Protein 3ELG (pdb70)

Solvent-accessible surface area: 13404 Å² total

CATH classification: 3.40.1420.30

InterPro domains:
  IPR021533 Putative beta-lactamase-inhibitor-like, PepSY-like [PF11396] (62-143)

Secondary structure (DSSP, 8-state):
---EEE--GGGS-HHHH--TTT-TTS-EEEEEEEE-TT--EEEEEEETTS-EEEE-TTS-EEEEE-TTSPPPGGGS-HHHHH---SSTTPPEEEEEEETTEEEEEETTS-EEEE-TTS-EEEEE-/--EEE--GGGS-HHHH--TTTSTTS-EEEEEEEE-TTS-EEEEEEETTS-EEEE-TTS-EEEEE-TTSPPPGGGS-HHHHH--TTTTT--EEEEEEETTEEEEEETTS-EEEE-TTS-EEEEE-

Radius of gyration: 19.76 Å; Cα contacts (8 Å, |Δi|>4): 617; chains: 2; bounding box: 48×37×54 Å

Sequence (249 aa):
AGDDVVTRDVNKLPVAAREEIGKHFSSQTKVAYIKIEEKDLFQTTSYDDVKKLADGIELEEFNSKGEWLEEIDCKNKSVVPSTFIPQAISSKYYKANYNGHKTVKKIEERNRKGYELTLENGLEVDFDQQFGGFLKKLSSDGDVVTRDVNKLPVAAREIGKHFSSQTKVAYIKKIEKDLFQTTSYDVKKLADGIELEEFNSSKGEWLEEIDCKNKSVVPSTFIPQAISKYKANYNGHKTVKKIERNRKGYEELTLENGLEEVDFDQQFGGFLKLSD

Structure (mmCIF, N/CA/C/O backbone):
data_3ELG
#
_entry.id   3ELG
#
_cell.length_a   40.242
_cell.length_b   73.507
_cell.length_c   53.544
_cell.angle_alpha   90.000
_cell.angle_beta   108.360
_cell.angle_gamma   90.000
#
_symmetry.space_group_name_H-M   'P 1 21 1'
#
loop_
_entity.id
_entity.type
_entity.pdbx_description
1 polymer 'uncharacterized periplasmic protein'
2 non-polymer 'CITRIC ACID'
3 water water
#
loop_
_atom_site.group_PDB
_atom_site.id
_atom_site.type_symbol
_atom_site.label_atom_id
_atom_site.label_alt_id
_atom_site.label_comp_id
_atom_site.label_asym_id
_atom_site.label_entity_id
_atom_site.label_seq_id
_atom_site.pdbx_PDB_ins_code
_atom_site.Cartn_x
_atom_site.Cartn_y
_atom_site.Cartn_z
_atom_site.occupancy
_atom_site.B_iso_or_equiv
_atom_site.auth_seq_id
_atom_site.auth_comp_id
_atom_site.auth_asym_id
_atom_site.auth_atom_id
_atom_site.pdbx_PDB_model_num
ATOM 1 N N . ALA A 1 2 ? -7.720 27.316 3.107 1.00 31.66 20 ALA A N 1
ATOM 2 C CA . ALA A 1 2 ? -7.024 26.365 2.201 1.00 30.20 20 ALA A CA 1
ATOM 3 C C . ALA A 1 2 ? -5.522 26.543 2.355 1.00 31.01 20 ALA A C 1
ATOM 4 O O . ALA A 1 2 ? -4.718 25.770 1.831 1.00 33.64 20 ALA A O 1
ATOM 6 N N . GLY A 1 3 ? -5.175 27.583 3.103 1.00 29.85 21 GLY A N 1
ATOM 7 C CA . GLY A 1 3 ? -3.783 28.026 3.279 1.00 28.04 21 GLY A CA 1
ATOM 8 C C . GLY A 1 3 ? -3.042 27.282 4.378 1.00 27.63 21 GLY A C 1
ATOM 9 O O . GLY A 1 3 ? -3.638 26.647 5.251 1.00 27.35 21 GLY A O 1
ATOM 10 N N A ASP A 1 4 ? -1.727 27.261 4.289 0.50 27.06 22 ASP A N 1
ATOM 11 N N B ASP A 1 4 ? -1.721 27.471 4.312 0.50 25.53 22 ASP A N 1
ATOM 12 C CA A ASP A 1 4 ? -0.946 26.514 5.272 0.50 25.23 22 ASP A CA 1
ATOM 13 C CA B ASP A 1 4 ? -0.744 26.981 5.298 0.50 24.15 22 ASP A CA 1
ATOM 14 C C A ASP A 1 4 ? -0.688 27.465 6.470 0.50 23.67 22 ASP A C 1
ATOM 15 C C B ASP A 1 4 ? -0.940 27.655 6.623 0.50 22.18 22 ASP A C 1
ATOM 16 O O A ASP A 1 4 ? -0.464 28.651 6.278 0.50 24.11 22 ASP A O 1
ATOM 17 O O B ASP A 1 4 ? -1.243 28.842 6.718 0.50 21.18 22 ASP A O 1
ATOM 26 N N . VAL A 1 5 ? -0.734 26.918 7.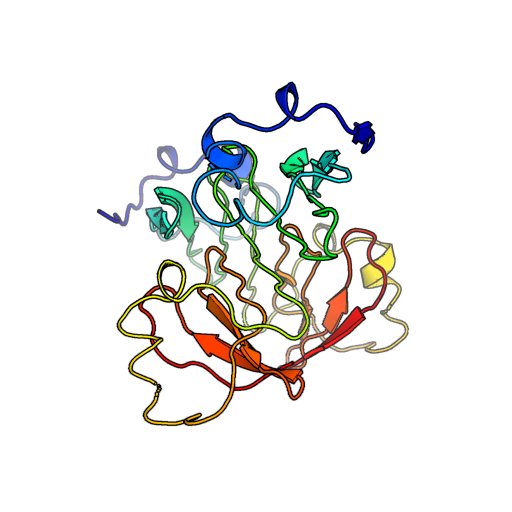690 1.00 19.12 23 VAL A N 1
ATOM 27 C CA . VAL A 1 5 ? -0.615 27.636 8.939 1.00 18.41 23 VAL A CA 1
ATOM 28 C C . VAL A 1 5 ? 0.557 27.085 9.739 1.00 16.60 23 VAL A C 1
ATOM 29 O O . VAL A 1 5 ? 0.965 25.952 9.529 1.00 18.82 23 VAL A O 1
ATOM 33 N N . VAL A 1 6 ? 1.160 27.971 10.519 1.00 13.60 24 VAL A N 1
ATOM 34 C CA . VAL A 1 6 ? 2.227 27.591 11.460 1.00 15.48 24 VAL A CA 1
ATOM 35 C C . VAL A 1 6 ? 1.761 27.941 12.866 1.00 16.20 24 VAL A C 1
ATOM 36 O O . VAL A 1 6 ? 1.177 29.003 13.132 1.00 15.89 24 VAL A O 1
ATOM 40 N N . THR A 1 7 ? 2.079 27.036 13.796 1.00 14.17 25 THR A N 1
ATOM 41 C CA . THR A 1 7 ? 1.697 27.157 15.181 1.00 15.53 25 THR A CA 1
ATOM 42 C C . THR A 1 7 ? 2.658 26.475 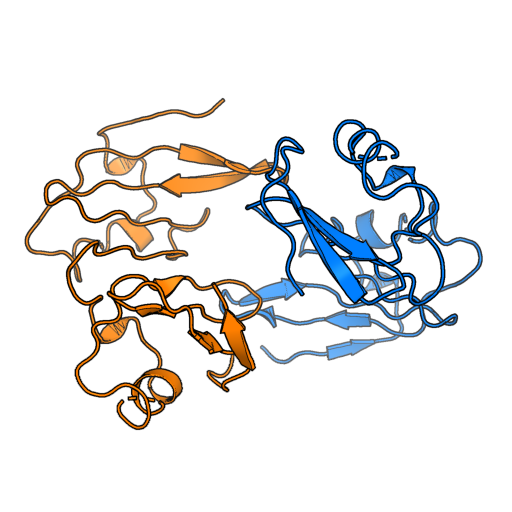16.117 1.00 14.89 25 THR A C 1
ATOM 43 O O . THR A 1 7 ? 3.429 25.587 15.707 1.00 15.25 25 THR A O 1
ATOM 47 N N . ARG A 1 8 ? 2.688 26.946 17.351 1.00 16.23 26 ARG A N 1
ATOM 48 C CA . ARG A 1 8 ? 3.512 26.301 18.384 1.00 17.38 26 ARG A CA 1
ATOM 49 C C . ARG A 1 8 ? 2.655 25.401 19.282 1.00 18.31 26 ARG A C 1
ATOM 50 O O . ARG A 1 8 ? 3.185 24.749 20.176 1.00 20.70 26 ARG A O 1
ATOM 58 N N . ASP A 1 9 ? 1.358 25.402 19.029 1.00 19.48 27 ASP A N 1
ATOM 59 C CA . ASP A 1 9 ? 0.363 24.741 19.938 1.00 19.94 27 ASP A CA 1
ATOM 60 C C . ASP A 1 9 ? 0.261 23.273 19.616 1.00 17.51 27 ASP A C 1
ATOM 61 O O . ASP A 1 9 ? -0.317 22.917 18.593 1.00 20.53 27 ASP A O 1
ATOM 66 N N . VAL A 1 10 ? 0.873 22.441 20.448 1.00 19.29 28 VAL A N 1
ATOM 67 C CA . VAL A 1 10 ? 0.907 20.990 20.171 1.00 20.40 28 VAL A CA 1
ATOM 68 C C . VAL A 1 10 ? -0.489 20.357 20.211 1.00 17.93 28 VAL A C 1
ATOM 69 O O . VAL A 1 10 ? -0.696 19.250 19.710 1.00 20.96 28 VAL A O 1
ATOM 73 N N . ASN A 1 11 ? -1.435 21.079 20.786 1.00 18.40 29 ASN A N 1
ATOM 74 C CA . ASN A 1 11 ? -2.844 20.624 20.827 1.00 19.77 29 ASN A CA 1
ATOM 75 C C . ASN A 1 11 ? -3.455 20.607 19.433 1.00 19.48 29 ASN A C 1
ATOM 76 O O . ASN A 1 11 ? -4.560 20.103 19.219 1.00 20.06 29 ASN A O 1
ATOM 81 N N . LYS A 1 12 ? -2.734 21.214 18.493 1.00 19.20 30 LYS A N 1
ATOM 82 C CA . LYS A 1 12 ? -3.156 21.293 17.109 1.00 18.01 30 LYS A CA 1
ATOM 83 C C . LYS A 1 12 ? -2.675 20.077 16.303 1.00 16.71 30 LYS A C 1
ATOM 84 O O . LYS A 1 12 ? -3.132 19.851 15.185 1.00 18.76 30 LYS A O 1
ATOM 88 N N . LEU A 1 13 ? -1.794 19.286 16.893 1.00 16.94 31 LEU A N 1
ATOM 89 C CA . LEU A 1 13 ? -1.326 18.039 16.243 1.00 14.88 31 LEU A CA 1
ATOM 90 C C . LEU A 1 13 ? -2.292 16.914 16.599 1.00 16.23 31 LEU A C 1
ATOM 91 O O . LEU A 1 13 ? -2.804 16.868 17.728 1.00 17.05 31 LEU A O 1
ATOM 96 N N . PRO A 1 14 ? -2.480 15.943 15.695 1.00 14.58 32 PRO A N 1
ATOM 97 C CA . PRO A 1 14 ? -3.236 14.734 16.082 1.00 16.00 32 PRO A CA 1
ATOM 98 C 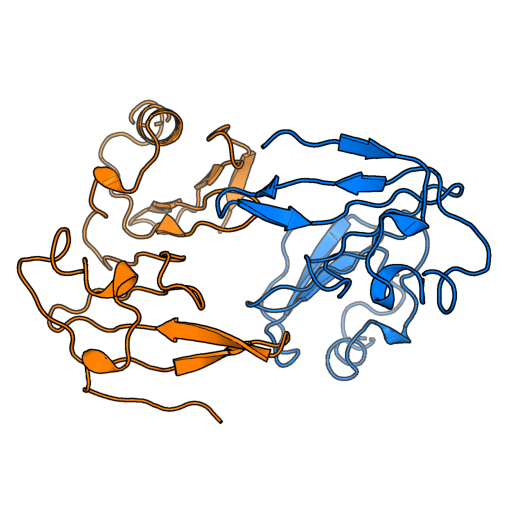C . PRO A 1 14 ? -2.626 14.094 17.280 1.00 16.06 32 PRO A C 1
ATOM 99 O O . PRO A 1 14 ? -1.416 14.159 17.483 1.00 15.00 32 PRO A O 1
ATOM 103 N N . VAL A 1 15 ? -3.486 13.508 18.087 1.00 16.71 33 VAL A N 1
ATOM 104 C CA . VAL A 1 15 ? -3.031 12.880 19.319 1.00 15.22 33 VAL A CA 1
ATOM 105 C C . VAL A 1 15 ? -1.919 11.899 19.040 1.00 15.19 33 VAL A C 1
ATOM 106 O O . VAL A 1 15 ? -0.943 11.786 19.808 1.00 14.81 33 VAL A O 1
ATOM 110 N N . ALA A 1 16 ? -2.054 11.155 17.956 1.00 14.74 34 ALA A N 1
ATOM 111 C CA . ALA A 1 16 ? -1.072 10.084 17.675 1.00 15.15 34 ALA A CA 1
ATOM 112 C C . ALA A 1 16 ? 0.336 10.661 17.441 1.00 16.57 34 ALA A C 1
ATOM 113 O O . ALA A 1 16 ? 1.344 10.023 17.776 1.00 15.15 34 ALA A O 1
ATOM 115 N N . ALA A 1 17 ? 0.377 11.864 16.866 1.00 13.68 35 ALA A N 1
ATOM 116 C CA . ALA A 1 17 ? 1.665 12.545 16.580 1.00 12.31 35 ALA A CA 1
ATOM 117 C C . ALA A 1 17 ? 2.266 13.036 17.887 1.00 12.41 35 ALA A C 1
ATOM 118 O O . ALA A 1 17 ? 3.475 12.877 18.132 1.00 14.45 35 ALA A O 1
ATOM 120 N N . ARG A 1 18 ? 1.405 13.550 18.756 1.00 16.04 36 ARG A N 1
ATOM 121 C CA . ARG A 1 18 ? 1.862 14.060 20.060 1.00 16.44 36 ARG A CA 1
ATOM 122 C C . ARG A 1 18 ? 2.443 12.910 20.858 1.00 15.98 36 ARG A C 1
ATOM 123 O O . ARG A 1 18 ? 3.489 13.029 21.485 1.00 17.03 36 ARG A O 1
ATOM 131 N N A GLU A 1 19 ? 1.766 11.767 20.802 0.50 13.88 37 GLU A N 1
ATOM 132 N N B GLU A 1 19 ? 1.765 11.773 20.782 0.50 14.28 37 GLU A N 1
ATOM 133 C CA A GLU A 1 19 ? 2.210 10.590 21.565 0.50 14.88 37 GLU A CA 1
ATOM 134 C CA B GLU A 1 19 ? 2.174 10.591 21.542 0.50 15.55 37 GLU A CA 1
ATOM 135 C C A GLU A 1 19 ? 3.553 10.085 21.023 0.50 14.22 37 GLU A C 1
ATOM 136 C C B GLU A 1 19 ? 3.519 10.053 21.017 0.50 14.63 37 GLU A C 1
ATOM 137 O O A GLU A 1 19 ? 4.478 9.735 21.791 0.50 15.05 37 GLU A O 1
ATOM 138 O O B GLU A 1 19 ? 4.418 9.663 21.794 0.50 16.12 37 GLU A O 1
ATOM 157 N N . ILE A 1 21 ? 5.861 11.760 19.517 1.00 12.89 39 ILE A N 1
ATOM 158 C CA . ILE A 1 21 ? 6.929 12.703 19.853 1.00 13.71 39 ILE A CA 1
ATOM 159 C C . ILE A 1 21 ? 7.306 12.537 21.313 1.00 15.41 39 ILE A C 1
ATOM 160 O O . ILE A 1 21 ? 8.489 12.574 21.692 1.00 14.98 39 ILE A O 1
ATOM 165 N N . GLY A 1 22 ? 6.292 12.359 22.140 1.00 14.65 40 GLY A N 1
ATOM 166 C CA . GLY A 1 22 ? 6.521 12.191 23.583 1.00 15.37 40 GLY A CA 1
ATOM 167 C C . GLY A 1 22 ? 7.241 10.895 23.936 1.00 15.65 40 GLY A C 1
ATOM 168 O O . GLY A 1 22 ? 8.012 10.842 24.888 1.00 20.08 40 GLY A O 1
ATOM 169 N N . LYS A 1 23 ? 7.015 9.861 23.153 1.00 14.84 41 LYS A N 1
ATOM 170 C CA . LYS A 1 23 ? 7.558 8.541 23.418 1.00 15.25 41 LYS A CA 1
ATOM 171 C C . LYS A 1 23 ? 8.988 8.456 22.916 1.00 16.01 41 LYS A C 1
ATOM 172 O O . LYS A 1 23 ? 9.888 7.960 23.612 1.00 15.80 41 LYS A O 1
ATOM 178 N N . HIS A 1 24 ? 9.202 8.944 21.698 1.00 14.41 42 HIS A N 1
ATOM 179 C CA . HIS A 1 24 ? 10.412 8.655 20.970 1.00 16.66 42 HIS A CA 1
ATOM 180 C C . HIS A 1 24 ? 11.444 9.775 20.897 1.00 16.41 42 HIS A C 1
ATOM 181 O O . HIS A 1 24 ? 12.609 9.513 20.535 1.00 18.89 42 HIS A O 1
ATOM 188 N N . PHE A 1 25 ? 11.000 10.990 21.236 1.00 14.64 43 PHE A N 1
ATOM 189 C CA . PHE A 1 25 ? 11.799 12.227 21.196 1.00 15.23 43 PHE A CA 1
ATOM 190 C C . PHE A 1 25 ? 11.650 13.044 22.471 1.00 16.07 43 PHE A C 1
ATOM 191 O O . PHE A 1 25 ? 11.519 14.283 22.474 1.00 16.45 43 PHE A O 1
ATOM 199 N N A SER A 1 26 ? 11.680 12.337 23.602 0.50 16.44 44 SER A N 1
ATOM 200 N N B SER A 1 26 ? 11.712 12.290 23.571 0.50 17.68 44 SER A N 1
ATOM 201 C CA A SER A 1 26 ? 11.479 12.986 24.890 0.50 17.64 44 SER A CA 1
ATOM 202 C CA B SER A 1 26 ? 11.563 12.824 24.910 0.50 19.47 44 SER A CA 1
ATOM 203 C C A SER A 1 26 ? 12.671 13.856 25.280 0.50 17.37 44 SER A C 1
ATOM 204 C C B SER A 1 26 ? 12.636 13.852 25.227 0.50 19.09 44 SER A C 1
ATOM 205 O O A SER A 1 26 ? 12.598 14.602 26.237 0.50 19.49 44 SER A O 1
ATOM 206 O O B SER A 1 26 ? 12.431 14.728 26.046 0.50 21.40 44 SER A O 1
ATOM 211 N N . GLN A 1 27 ? 13.771 13.694 24.564 1.00 20.12 45 GLN A N 1
ATOM 212 C CA . GLN A 1 27 ? 14.947 14.552 24.791 1.00 20.28 45 GLN A CA 1
ATOM 213 C C . GLN A 1 27 ? 14.736 15.984 24.295 1.00 19.29 45 GLN A C 1
ATOM 214 O O . GLN A 1 27 ? 15.487 16.881 24.618 1.00 20.34 45 GLN A O 1
ATOM 220 N N . THR A 1 28 ? 13.682 16.199 23.526 1.00 16.05 46 THR A N 1
ATOM 221 C CA . THR A 1 28 ? 13.419 17.535 23.031 1.00 17.43 46 THR A CA 1
ATOM 222 C C . THR A 1 28 ? 11.902 17.852 23.071 1.00 21.45 46 THR A C 1
ATOM 223 O O . THR A 1 28 ? 11.116 17.182 23.755 1.00 21.93 46 THR A O 1
ATOM 227 N N . LYS A 1 29 ? 11.494 18.888 22.370 1.00 20.28 47 LYS A N 1
ATOM 228 C CA . LYS A 1 29 ? 10.100 19.251 22.345 1.00 22.43 47 LYS A CA 1
ATOM 229 C C . LYS A 1 29 ? 9.808 20.012 21.074 1.00 21.09 47 LYS A C 1
ATOM 230 O O . LYS A 1 29 ? 10.737 20.463 20.391 1.00 19.24 47 LYS A O 1
ATOM 234 N N . VAL A 1 30 ? 8.526 20.216 20.830 1.00 22.29 48 VAL A N 1
ATOM 235 C CA . VAL A 1 30 ? 8.097 20.888 19.585 1.00 15.88 48 VAL A CA 1
ATOM 236 C C . VAL A 1 30 ? 8.464 22.358 19.601 1.00 18.52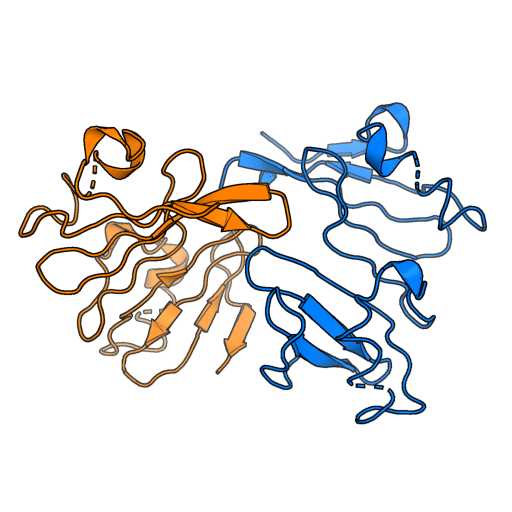 48 VAL A C 1
ATOM 237 O O . VAL A 1 30 ? 8.182 23.071 20.582 1.00 21.19 48 VAL A O 1
ATOM 241 N N . ALA A 1 31 ? 9.084 22.802 18.506 1.00 16.16 49 ALA A N 1
ATOM 242 C CA . ALA A 1 31 ? 9.422 24.204 18.218 1.00 15.55 49 ALA A CA 1
ATOM 243 C C . ALA A 1 31 ? 8.250 24.848 17.490 1.00 18.23 49 ALA A C 1
ATOM 244 O O . ALA A 1 31 ? 7.693 25.827 17.917 1.00 20.96 49 ALA A O 1
ATOM 246 N N . TYR A 1 32 ? 7.920 24.272 16.346 1.00 14.57 50 TYR A N 1
ATOM 247 C CA . TYR A 1 32 ? 6.742 24.689 15.581 1.00 14.18 50 TYR A CA 1
ATOM 248 C C . TYR A 1 32 ? 6.185 23.555 14.734 1.00 14.17 50 TYR A C 1
ATOM 249 O O . TYR A 1 32 ? 6.855 22.551 14.494 1.00 15.38 50 TYR A O 1
ATOM 258 N N . ILE A 1 33 ? 4.951 23.775 14.279 1.00 13.11 51 ILE A N 1
ATOM 259 C CA . ILE A 1 33 ? 4.204 22.829 13.442 1.00 11.21 51 ILE A CA 1
ATOM 260 C C . ILE A 1 33 ? 3.650 23.591 12.239 1.00 13.55 51 ILE A C 1
ATOM 261 O O . ILE A 1 33 ? 2.979 24.588 12.432 1.00 14.77 51 ILE A O 1
ATOM 266 N N . LYS A 1 34 ? 3.955 23.131 11.038 1.00 15.43 52 LYS A N 1
ATOM 267 C CA . LYS A 1 34 ? 3.330 23.617 9.809 1.00 14.60 52 LYS A CA 1
ATOM 268 C C . LYS A 1 34 ? 2.211 22.672 9.426 1.00 15.54 52 LYS A C 1
ATOM 269 O O . LYS A 1 34 ? 2.439 21.471 9.258 1.00 15.97 52 LYS A O 1
ATOM 274 N N . ILE A 1 35 ? 1.011 23.230 9.343 1.00 14.50 53 ILE A N 1
ATOM 275 C CA . ILE A 1 35 ? -0.162 22.462 8.956 1.00 13.29 53 ILE A CA 1
ATOM 276 C C . ILE A 1 35 ? -0.437 22.832 7.514 1.00 16.06 53 ILE A C 1
ATOM 277 O O . ILE A 1 35 ? -0.783 23.967 7.214 1.00 17.47 53 ILE A O 1
ATOM 282 N N A GLU A 1 36 ? -0.285 21.821 6.656 0.50 17.46 54 GLU A N 1
ATOM 283 N N B GLU A 1 36 ? -0.263 21.875 6.613 0.50 18.10 54 GLU A N 1
ATOM 284 C CA A GLU A 1 36 ? -0.239 21.976 5.207 0.50 18.00 54 GLU A CA 1
ATOM 285 C CA B GLU A 1 36 ? -0.417 22.172 5.200 0.50 19.21 54 GLU A CA 1
ATOM 286 C C A GLU A 1 36 ? -1.310 21.137 4.520 0.50 17.48 54 GLU A C 1
ATOM 287 C C B GLU A 1 36 ? -1.205 21.126 4.456 0.50 18.42 54 GLU A C 1
ATOM 288 O O A GLU A 1 36 ? -1.713 20.110 5.016 0.50 18.13 54 GLU A O 1
ATOM 289 O O B GLU A 1 36 ? -1.239 19.948 4.791 0.50 17.16 54 GLU A O 1
ATOM 300 N N . LYS A 1 37 ? -1.768 21.624 3.373 1.00 19.15 55 LYS A N 1
ATOM 301 C CA . LYS A 1 37 ? -2.649 20.843 2.523 1.00 19.10 55 LYS A CA 1
ATOM 302 C C . LYS A 1 37 ? -1.886 20.543 1.274 1.00 21.48 55 LYS A C 1
ATOM 303 O O . LYS A 1 37 ? -1.145 21.376 0.768 1.00 24.96 55 LYS A O 1
ATOM 308 N N . ASP A 1 38 ? -2.058 19.324 0.789 1.00 21.37 56 ASP A N 1
ATOM 309 C CA . ASP A 1 38 ? -1.397 18.888 -0.448 1.00 22.27 56 ASP A CA 1
ATOM 310 C C . ASP A 1 38 ? -2.315 19.053 -1.643 1.00 20.35 56 ASP A C 1
ATOM 311 O O . ASP A 1 38 ? -3.389 19.671 -1.539 1.00 17.48 56 ASP A O 1
ATOM 316 N N . LEU A 1 39 ? -1.904 18.482 -2.787 1.00 23.94 57 LEU A N 1
ATOM 317 C CA . LEU A 1 39 ? -2.642 18.671 -4.046 1.00 25.63 57 LEU A CA 1
ATOM 318 C C . LEU A 1 39 ? -3.969 17.919 -4.035 1.00 23.89 57 LEU A C 1
ATOM 319 O O . LEU A 1 39 ? -4.868 18.154 -4.872 1.00 25.27 57 LEU A O 1
ATOM 324 N N . PHE A 1 40 ? -4.115 17.048 -3.037 1.00 21.15 58 PHE A N 1
ATOM 325 C CA . PHE A 1 40 ? -5.353 16.297 -2.857 1.00 19.17 58 PHE A CA 1
ATOM 326 C C . PHE A 1 40 ? -6.209 16.972 -1.780 1.00 19.65 58 PHE A C 1
ATOM 327 O O . PHE A 1 40 ? -7.264 16.476 -1.403 1.00 19.60 58 PHE A O 1
ATOM 335 N N . GLN A 1 41 ? -5.724 18.116 -1.318 1.00 17.51 59 GLN A N 1
ATOM 336 C CA . GLN A 1 41 ? -6.314 18.886 -0.237 1.00 17.25 59 GLN A CA 1
ATOM 337 C C . GLN A 1 41 ? -6.324 18.096 1.080 1.00 18.19 59 GLN A C 1
ATOM 338 O O . GLN A 1 41 ? -7.218 18.210 1.905 1.00 24.66 59 GLN A O 1
ATOM 344 N N . THR A 1 42 ? -5.328 17.255 1.231 1.00 15.23 60 THR A N 1
ATOM 345 C CA . THR A 1 42 ? -5.163 16.422 2.465 1.00 16.03 60 THR A CA 1
ATOM 346 C C . THR A 1 42 ? -4.205 17.126 3.384 1.00 16.41 60 THR A C 1
ATOM 347 O O . THR A 1 42 ? -3.217 17.671 2.926 1.00 17.05 60 THR A O 1
ATOM 351 N N . THR A 1 43 ? -4.508 17.081 4.680 1.00 14.68 61 THR A N 1
ATOM 352 C CA . THR A 1 43 ? -3.677 17.727 5.688 1.00 16.38 61 THR A CA 1
ATOM 353 C C . THR A 1 43 ? -2.518 16.852 6.121 1.00 17.31 61 THR A C 1
ATOM 354 O O . THR A 1 43 ? -2.652 15.645 6.303 1.00 16.60 61 THR A O 1
ATOM 358 N N . SER A 1 44 ? -1.354 17.485 6.192 1.00 15.58 62 SER A N 1
ATOM 359 C CA . SER A 1 44 ? -0.168 16.934 6.854 1.00 16.13 62 SER A CA 1
ATOM 360 C C . SER A 1 44 ? 0.429 17.956 7.789 1.00 14.29 62 SER A C 1
ATOM 361 O O . SER A 1 44 ? 0.102 19.127 7.791 1.00 15.66 62 SER A O 1
ATOM 364 N N . TYR A 1 45 ? 1.291 17.426 8.625 1.00 14.22 63 TYR A N 1
ATOM 365 C CA . TYR A 1 45 ? 1.914 18.186 9.694 1.00 12.90 63 TYR A CA 1
ATOM 366 C C . TYR A 1 45 ? 3.424 18.024 9.582 1.00 17.58 63 TYR A C 1
ATOM 367 O O . TYR A 1 45 ? 3.961 16.924 9.648 1.00 17.46 63 TYR A O 1
ATOM 376 N N A ASP A 1 46 ? 4.088 19.144 9.407 0.50 14.67 64 ASP A N 1
ATOM 377 N N B ASP A 1 46 ? 4.097 19.149 9.409 0.50 13.66 64 ASP A N 1
ATOM 378 C CA A ASP A 1 46 ? 5.532 19.167 9.374 0.50 16.63 64 ASP A CA 1
ATOM 379 C CA B ASP A 1 46 ? 5.559 19.208 9.347 0.50 15.01 64 ASP A CA 1
ATOM 380 C C A ASP A 1 46 ? 6.015 19.827 10.634 0.50 17.09 64 ASP A C 1
ATOM 381 C C B ASP A 1 46 ? 6.037 19.839 10.624 0.50 16.27 64 ASP A C 1
ATOM 382 O O A ASP A 1 46 ? 5.769 21.010 10.868 0.50 16.43 64 ASP A O 1
ATOM 383 O O B ASP A 1 46 ? 5.810 21.027 10.861 0.50 15.85 64 ASP A O 1
ATOM 392 N N . VAL A 1 47 ? 6.673 19.036 11.462 1.00 13.90 65 VAL A N 1
ATOM 393 C CA . VAL A 1 47 ? 7.042 19.466 12.807 1.00 15.09 65 VAL A CA 1
ATOM 394 C C . VAL A 1 47 ? 8.523 19.629 12.969 1.00 15.96 65 VAL A C 1
ATOM 395 O O . VAL A 1 47 ? 9.276 18.743 12.660 1.00 15.79 65 VAL A O 1
ATOM 399 N N A LYS A 1 48 ? 8.937 20.795 13.455 0.50 13.37 66 LYS A N 1
ATOM 400 N N B LYS A 1 48 ? 8.944 20.783 13.480 0.50 14.00 66 LYS A N 1
ATOM 401 C CA A LYS A 1 48 ? 10.318 21.038 13.822 0.50 13.31 66 LYS A CA 1
ATOM 402 C CA B LYS A 1 48 ? 10.347 21.024 13.792 0.50 14.62 66 LYS A CA 1
ATOM 403 C C A LYS A 1 48 ? 10.431 20.898 15.322 0.50 12.08 66 LYS A C 1
ATOM 404 C C B LYS A 1 48 ? 10.560 21.007 15.296 0.50 13.32 66 LYS A C 1
ATOM 405 O O A LYS A 1 48 ? 9.612 21.477 16.076 0.50 9.20 66 LYS A O 1
ATOM 406 O O B LYS A 1 48 ? 9.978 21.809 16.029 0.50 14.82 66 LYS A O 1
ATOM 417 N N . LEU A 1 49 ? 11.393 20.080 15.750 1.00 11.78 67 LEU A N 1
ATOM 418 C CA . LEU A 1 49 ? 11.710 19.976 17.168 1.00 11.37 67 LEU A CA 1
ATOM 419 C C . LEU A 1 49 ? 12.803 21.005 17.518 1.00 12.67 67 LEU A C 1
ATOM 420 O O . LEU A 1 49 ? 13.537 21.445 16.635 1.00 13.86 67 LEU A O 1
ATOM 425 N N . ALA A 1 50 ? 12.886 21.357 18.793 1.00 15.06 68 ALA A N 1
ATOM 426 C CA . ALA A 1 50 ? 13.755 22.447 19.228 1.00 13.75 68 ALA A CA 1
ATOM 427 C C . ALA A 1 50 ? 15.226 22.134 18.966 1.00 16.89 68 ALA A C 1
ATOM 428 O O . ALA A 1 50 ? 16.038 23.039 18.769 1.00 16.12 68 ALA A O 1
ATOM 430 N N . ASP A 1 51 ? 15.553 20.854 18.949 1.00 15.30 69 ASP A N 1
ATOM 431 C CA . ASP A 1 51 ? 16.901 20.382 18.649 1.00 15.57 69 ASP A CA 1
ATOM 432 C C . ASP A 1 51 ? 17.230 20.235 17.166 1.00 16.41 69 ASP A C 1
ATOM 433 O O . ASP A 1 51 ? 18.342 19.841 16.781 1.00 17.44 69 ASP A O 1
ATOM 438 N N . GLY A 1 52 ? 16.269 20.583 16.331 1.00 15.85 70 GLY A N 1
ATOM 439 C CA . GLY A 1 52 ? 16.480 20.614 14.882 1.00 14.37 70 GLY A CA 1
ATOM 440 C C . GLY A 1 52 ? 15.901 19.419 14.134 1.00 14.12 70 GLY A C 1
ATOM 441 O O . GLY A 1 52 ? 15.798 19.410 12.916 1.00 15.18 70 GLY A O 1
ATOM 442 N N . ILE A 1 53 ? 15.551 18.364 14.868 1.00 13.86 71 ILE A N 1
ATOM 443 C CA . ILE A 1 53 ? 14.909 17.218 14.225 1.00 14.66 71 ILE A CA 1
ATOM 444 C C . ILE A 1 53 ? 13.618 17.637 13.521 1.00 15.23 71 ILE A C 1
ATOM 445 O O . ILE A 1 53 ? 12.885 18.479 14.030 1.00 14.07 71 ILE A O 1
ATOM 450 N N . GLU A 1 54 ? 13.317 17.003 12.369 1.00 13.51 72 GLU A N 1
ATOM 451 C CA . GLU A 1 54 ? 12.112 17.338 11.604 1.00 12.27 72 GLU A CA 1
ATOM 452 C C . GLU A 1 54 ? 11.348 16.053 11.371 1.00 13.84 72 GLU A C 1
ATOM 453 O O . GLU A 1 54 ? 11.920 15.026 10.957 1.00 15.98 72 GLU A O 1
ATOM 459 N N . LEU A 1 55 ? 10.075 16.119 11.686 1.00 15.09 73 LEU A N 1
ATOM 460 C CA . LEU A 1 55 ? 9.131 15.000 11.523 1.00 14.36 73 LEU A CA 1
ATOM 461 C C . LEU A 1 55 ? 7.993 15.442 10.653 1.00 16.08 73 LEU A C 1
ATOM 462 O O . LEU A 1 55 ? 7.586 16.585 10.686 1.00 20.81 73 LEU A O 1
ATOM 467 N N A GLU A 1 56 ? 7.459 14.508 9.885 0.50 13.22 74 GLU A N 1
ATOM 468 N N B GLU A 1 56 ? 7.485 14.517 9.840 0.50 13.67 74 GLU A N 1
ATOM 469 C CA A GLU A 1 56 ? 6.265 14.795 9.121 0.50 13.29 74 GLU A CA 1
ATOM 470 C CA B GLU A 1 56 ? 6.269 14.771 9.039 0.50 14.04 74 GLU A CA 1
ATOM 471 C C A GLU A 1 56 ? 5.278 13.705 9.456 0.50 12.31 74 GLU A C 1
ATOM 472 C C B GLU A 1 56 ? 5.256 13.678 9.341 0.50 13.44 74 GLU A C 1
ATOM 473 O O A GLU A 1 56 ? 5.657 12.552 9.640 0.50 13.52 74 GLU A O 1
ATOM 474 O O B GLU A 1 56 ? 5.584 12.490 9.353 0.50 14.74 74 GLU A O 1
ATOM 485 N N . PHE A 1 57 ? 4.012 14.105 9.560 1.00 13.67 75 PHE A N 1
ATOM 486 C CA . PHE A 1 57 ? 2.923 13.205 9.881 1.00 12.43 75 PHE A CA 1
ATOM 487 C C . PHE A 1 57 ? 1.756 13.390 8.917 1.00 13.25 75 PHE A C 1
ATOM 488 O O . PHE A 1 57 ? 1.521 14.507 8.396 1.00 14.51 75 PHE A O 1
ATOM 496 N N . ASN A 1 58 ? 1.017 12.313 8.724 1.00 14.33 76 ASN A N 1
ATOM 497 C CA . ASN A 1 58 ? -0.221 12.407 7.917 1.00 15.14 76 ASN A CA 1
ATOM 498 C C . ASN A 1 58 ? -1.363 12.941 8.715 1.00 14.78 76 ASN A C 1
ATOM 499 O O . ASN A 1 58 ? -1.204 13.350 9.858 1.00 15.94 76 ASN A O 1
ATOM 504 N N . SER A 1 59 ? -2.532 12.927 8.085 1.00 15.52 77 SER A N 1
ATOM 505 C CA . SER A 1 59 ? -3.703 13.592 8.652 1.00 17.66 77 SER A CA 1
ATOM 506 C C . SER A 1 59 ? -4.162 12.960 9.939 1.00 16.61 77 SER A C 1
ATOM 507 O O . SER A 1 59 ? -4.842 13.615 10.761 1.00 19.37 77 SER A O 1
ATOM 510 N N . LYS A 1 60 ? -3.768 11.695 10.108 1.00 17.53 78 LYS A N 1
ATOM 511 C CA . LYS A 1 60 ? -4.096 10.869 11.267 1.00 17.09 78 LYS A CA 1
ATOM 512 C C . LYS A 1 60 ? -2.999 10.826 12.324 1.00 17.54 78 LYS A C 1
ATOM 513 O O . LYS A 1 60 ? -3.128 10.152 13.364 1.00 19.11 78 LYS A O 1
ATOM 519 N N . GLY A 1 61 ? -1.930 11.564 12.080 1.00 16.57 79 GLY A N 1
ATOM 520 C CA . GLY A 1 61 ? -0.820 11.568 13.024 1.00 16.88 79 GLY A CA 1
ATOM 521 C C . GLY A 1 61 ? 0.138 10.385 12.893 1.00 15.82 79 GLY A C 1
ATOM 522 O O . GLY A 1 61 ? 0.969 10.135 13.770 1.00 17.71 79 GLY A O 1
ATOM 523 N N . GLU A 1 62 ? 0.031 9.646 11.790 1.00 13.97 80 GLU A N 1
ATOM 524 C CA . GLU A 1 62 ? 1.024 8.587 11.490 1.00 15.04 80 GLU A CA 1
ATOM 525 C C . GLU A 1 62 ? 2.239 9.152 10.776 1.00 12.94 80 GLU A C 1
ATOM 526 O O . GLU A 1 62 ? 2.143 9.958 9.874 1.00 13.52 80 GLU A O 1
ATOM 532 N N . TRP A 1 63 ? 3.410 8.798 11.251 1.00 13.85 81 TRP A N 1
ATOM 533 C CA . TRP A 1 63 ? 4.602 9.408 10.672 1.00 12.58 81 TRP A CA 1
ATOM 534 C C . TRP A 1 63 ? 4.834 9.011 9.222 1.00 13.58 81 TRP A C 1
ATOM 535 O O . TRP A 1 63 ? 4.547 7.866 8.812 1.00 14.78 81 TRP A O 1
ATOM 546 N N . LEU A 1 64 ? 5.336 10.015 8.482 1.00 13.74 82 LEU A N 1
ATOM 547 C CA . LEU A 1 64 ? 5.726 9.881 7.087 1.00 14.78 82 LEU A CA 1
ATOM 548 C C . LEU A 1 64 ? 7.233 10.030 6.878 1.00 14.48 82 LEU A C 1
ATOM 549 O O . LEU A 1 64 ? 7.821 9.407 6.001 1.00 14.88 82 LEU A O 1
ATOM 554 N N A GLU A 1 65 ? 7.848 10.923 7.642 0.50 14.13 83 GLU A N 1
ATOM 555 N N B GLU A 1 65 ? 7.844 10.927 7.648 0.50 14.60 83 GLU A N 1
ATOM 556 C CA A GLU A 1 65 ? 9.263 11.154 7.525 0.50 15.93 83 GLU A CA 1
ATOM 557 C CA B GLU A 1 65 ? 9.259 11.223 7.529 0.50 16.91 83 GLU A CA 1
ATOM 558 C C A GLU A 1 65 ? 9.799 11.482 8.884 0.50 16.38 83 GLU A C 1
ATOM 559 C C B GLU A 1 65 ? 9.796 11.484 8.902 0.50 16.83 83 GLU A C 1
ATOM 560 O O A GLU A 1 65 ? 9.179 12.202 9.671 0.50 14.45 83 GLU A O 1
ATOM 561 O O B GLU A 1 65 ? 9.185 12.187 9.711 0.50 14.81 83 GLU A O 1
ATOM 572 N N . ILE A 1 66 ? 10.953 10.892 9.155 1.00 15.15 84 ILE A N 1
ATOM 573 C CA . ILE A 1 66 ? 11.693 11.138 10.391 1.00 12.36 84 ILE A CA 1
ATOM 574 C C . ILE A 1 66 ? 13.104 11.527 10.004 1.00 15.04 84 ILE A C 1
ATOM 575 O O . ILE A 1 66 ? 13.878 10.687 9.524 1.00 17.71 84 ILE A O 1
ATOM 580 N N . ASP A 1 67 ? 13.443 12.796 10.237 1.00 15.50 85 ASP A N 1
ATOM 581 C CA . ASP A 1 67 ? 14.749 13.354 9.841 1.00 13.05 85 ASP A CA 1
ATOM 582 C C . ASP A 1 67 ? 15.564 13.788 11.062 1.00 14.55 85 ASP A C 1
ATOM 583 O O . ASP A 1 67 ? 15.334 14.855 11.637 1.00 14.72 85 ASP A O 1
ATOM 588 N N . CYS A 1 68 ? 16.491 12.918 11.449 1.00 14.30 86 CYS A N 1
ATOM 589 C CA . CYS A 1 68 ? 17.349 13.179 12.619 1.00 15.95 86 CYS A CA 1
ATOM 590 C C . CYS A 1 68 ? 18.653 13.894 12.315 1.00 15.94 86 CYS A C 1
ATOM 591 O O . CYS A 1 68 ? 19.506 14.046 13.173 1.00 17.29 86 CYS A O 1
ATOM 594 N N . LYS A 1 69 ? 18.727 14.382 11.087 1.00 17.36 87 LYS A N 1
ATOM 595 C CA . LYS A 1 69 ? 19.775 15.286 10.644 1.00 17.92 87 LYS A CA 1
ATOM 596 C C . LYS A 1 69 ? 21.145 14.608 10.610 1.00 18.95 87 LYS A C 1
ATOM 597 O O . LYS A 1 69 ? 21.478 13.975 9.618 1.00 19.29 87 LYS A O 1
ATOM 603 N N . ASN A 1 70 ? 21.916 14.708 11.689 1.00 20.54 88 ASN A N 1
ATOM 604 C CA . ASN A 1 70 ? 23.226 14.003 11.761 1.00 21.62 88 ASN A CA 1
ATOM 605 C C . ASN A 1 70 ? 23.250 12.839 12.730 1.00 23.05 88 ASN A C 1
ATOM 606 O O . ASN A 1 70 ? 24.281 12.171 12.934 1.00 24.81 88 ASN A O 1
ATOM 611 N N . LYS A 1 71 ? 22.114 12.579 13.340 1.00 22.16 89 LYS A N 1
ATOM 612 C CA . LYS A 1 71 ? 22.018 11.467 14.262 1.00 19.74 89 LYS A CA 1
ATOM 613 C C . LYS A 1 71 ? 21.189 10.373 13.628 1.00 20.07 89 LYS A C 1
ATOM 614 O O . LYS A 1 71 ? 20.459 10.610 12.690 1.00 17.09 89 LYS A O 1
ATOM 618 N N . SER A 1 72 ? 21.293 9.201 14.230 1.00 19.23 90 SER A N 1
ATOM 619 C CA . SER A 1 72 ? 20.602 8.000 13.769 1.00 19.12 90 SER A CA 1
ATOM 620 C C . SER A 1 72 ? 19.119 8.050 14.112 1.00 19.08 90 SER A C 1
ATOM 621 O O . SER A 1 72 ? 18.716 8.405 15.214 1.00 19.31 90 SER A O 1
ATOM 624 N N A VAL A 1 73 ? 18.323 7.590 13.160 0.50 17.57 91 VAL A N 1
ATOM 625 N N B VAL A 1 73 ? 18.263 7.709 13.164 0.50 17.07 91 VAL A N 1
ATOM 626 C CA A VAL A 1 73 ? 16.919 7.329 13.388 0.50 16.05 91 VAL A CA 1
ATOM 627 C CA B VAL A 1 73 ? 16.879 7.604 13.532 0.50 15.25 91 VAL A CA 1
ATOM 628 C C A VAL A 1 73 ? 16.746 6.278 14.500 0.50 16.08 91 VAL A C 1
ATOM 629 C C B VAL A 1 73 ? 16.739 6.415 14.481 0.50 16.01 91 VAL A C 1
ATOM 630 O O A VAL A 1 73 ? 17.402 5.226 14.492 0.50 14.50 91 VAL A O 1
ATOM 631 O O B VAL A 1 73 ? 17.412 5.388 14.331 0.50 17.54 91 VAL A O 1
ATOM 638 N N . PRO A 1 74 ? 15.855 6.538 15.464 1.00 18.07 92 PRO A N 1
ATOM 639 C CA . PRO A 1 74 ? 15.622 5.427 16.399 1.00 17.73 92 PRO A CA 1
ATOM 640 C C . PRO A 1 74 ? 15.242 4.115 15.698 1.00 17.05 92 PRO A C 1
ATOM 641 O O . PRO A 1 74 ? 14.406 4.084 14.798 1.00 18.31 92 PRO A O 1
ATOM 645 N N . SER A 1 75 ? 15.878 3.037 16.133 1.00 18.87 93 SER A N 1
ATOM 646 C CA . SER A 1 75 ? 15.821 1.770 15.395 1.00 19.79 93 SER A CA 1
ATOM 647 C C . SER A 1 75 ? 14.407 1.187 15.314 1.00 20.19 93 SER A C 1
ATOM 648 O O . SER A 1 75 ? 14.086 0.414 14.414 1.00 20.87 93 SER A O 1
ATOM 651 N N . THR A 1 76 ? 13.546 1.592 16.228 1.00 19.96 94 THR A N 1
ATOM 652 C CA . THR A 1 76 ? 12.184 1.052 16.264 1.00 20.51 94 THR A CA 1
ATOM 653 C C . THR A 1 76 ? 11.395 1.343 14.984 1.00 21.08 94 THR A C 1
ATOM 654 O O . THR A 1 76 ? 10.435 0.667 14.633 1.00 20.65 94 THR A O 1
ATOM 658 N N . PHE A 1 77 ? 11.829 2.380 14.290 1.00 17.54 95 PHE A N 1
ATOM 659 C CA . PHE A 1 77 ? 11.126 2.890 13.119 1.00 15.86 95 PHE A CA 1
ATOM 660 C C . PHE A 1 77 ? 11.510 2.139 11.820 1.00 17.08 95 PHE A C 1
ATOM 661 O O . PHE A 1 77 ? 10.849 2.250 10.768 1.00 18.64 95 PHE A O 1
ATOM 669 N N . ILE A 1 78 ? 12.605 1.403 11.919 1.00 16.69 96 ILE A N 1
ATOM 670 C CA . ILE A 1 78 ? 13.190 0.690 10.765 1.00 14.50 96 ILE A CA 1
ATOM 671 C C . ILE A 1 78 ? 12.657 -0.734 10.770 1.00 15.02 96 ILE A C 1
ATOM 672 O O . ILE A 1 78 ? 12.874 -1.508 11.743 1.00 16.24 96 ILE A O 1
ATOM 677 N N . PRO A 1 79 ? 11.918 -1.131 9.714 1.00 15.70 97 PRO A N 1
ATOM 678 C CA . PRO A 1 79 ? 11.465 -2.526 9.717 1.00 18.03 97 PRO A CA 1
ATOM 679 C C . PRO A 1 79 ? 12.611 -3.533 9.818 1.00 15.85 97 PRO A C 1
ATOM 680 O O . PRO A 1 79 ? 13.701 -3.311 9.299 1.00 17.04 97 PRO A O 1
ATOM 684 N N . GLN A 1 80 ? 12.330 -4.659 10.471 1.00 15.59 98 GLN A N 1
ATOM 685 C CA . GLN A 1 80 ? 13.385 -5.660 10.719 1.00 17.82 98 GLN A CA 1
ATOM 686 C C . GLN A 1 80 ? 14.090 -6.141 9.431 1.00 16.37 98 GLN A C 1
ATOM 687 O O . GLN A 1 80 ? 15.304 -6.292 9.373 1.00 16.80 98 GLN A O 1
ATOM 690 N N . ALA 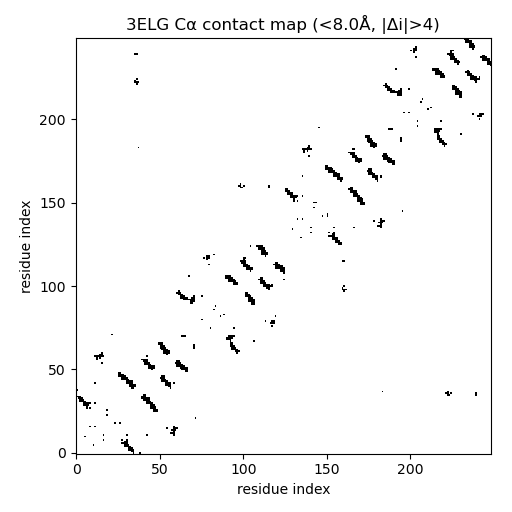A 1 81 ? 13.315 -6.352 8.373 1.00 18.35 99 ALA A N 1
ATOM 691 C CA . ALA A 1 81 ? 13.890 -6.847 7.114 1.00 17.44 99 ALA A CA 1
ATOM 692 C C . ALA A 1 81 ? 14.882 -5.807 6.570 1.00 18.01 99 ALA A C 1
ATOM 693 O O . ALA A 1 81 ? 15.890 -6.143 5.980 1.00 15.40 99 ALA A O 1
ATOM 695 N N . ILE A 1 82 ? 14.549 -4.534 6.790 1.00 16.21 100 ILE A N 1
ATOM 696 C CA . ILE A 1 82 ? 15.345 -3.423 6.253 1.00 14.26 100 ILE A CA 1
ATOM 697 C C . ILE A 1 82 ? 16.623 -3.283 7.092 1.00 16.40 100 ILE A C 1
ATOM 698 O O . ILE A 1 82 ? 17.709 -3.130 6.566 1.00 16.92 100 ILE A O 1
ATOM 703 N N A SER A 1 83 ? 16.499 -3.392 8.416 0.50 16.03 101 SER A N 1
ATOM 704 N N B SER A 1 83 ? 16.464 -3.426 8.404 0.50 17.00 101 SER A N 1
ATOM 705 C CA A SER A 1 83 ? 17.682 -3.288 9.288 0.50 16.41 101 SER A CA 1
ATOM 706 C CA B SER A 1 83 ? 17.585 -3.383 9.337 0.50 18.22 101 SER A CA 1
ATOM 707 C C A SER A 1 83 ? 18.667 -4.436 8.999 0.50 16.77 101 SER A C 1
ATOM 708 C C B SER A 1 83 ? 18.635 -4.426 8.973 0.50 17.79 101 SER A C 1
ATOM 709 O O A SER A 1 83 ? 19.889 -4.249 9.038 0.50 16.84 101 SER A O 1
ATOM 710 O O B SER A 1 83 ? 19.847 -4.169 8.947 0.50 17.73 101 SER A O 1
ATOM 715 N N . LYS A 1 84 ? 18.121 -5.603 8.673 1.00 17.88 102 LYS A N 1
ATOM 716 C CA . LYS A 1 84 ? 18.952 -6.755 8.327 1.00 19.03 102 LYS A CA 1
ATOM 717 C C . LYS A 1 84 ? 19.755 -6.422 7.095 1.00 17.11 102 LYS A C 1
ATOM 718 O O . LYS A 1 84 ? 20.971 -6.630 7.015 1.00 19.35 102 LYS A O 1
ATOM 724 N N A TYR A 1 85 ? 19.051 -5.897 6.111 0.50 16.74 103 TYR A N 1
ATOM 725 N N B TYR A 1 85 ? 19.060 -5.890 6.099 0.50 17.35 103 TYR A N 1
ATOM 726 C CA A TYR A 1 85 ? 19.676 -5.553 4.849 0.50 16.55 103 TYR A CA 1
ATOM 727 C CA B TYR A 1 85 ? 19.698 -5.553 4.818 0.50 17.78 103 TYR A CA 1
ATOM 728 C C A TYR A 1 85 ? 20.754 -4.498 5.052 0.50 15.94 103 TYR A C 1
ATOM 729 C C B TYR A 1 85 ? 20.743 -4.469 5.004 0.50 16.69 103 TYR A C 1
ATOM 730 O O A TYR A 1 85 ? 21.848 -4.587 4.504 0.50 19.89 103 TYR A O 1
ATOM 731 O O B TYR A 1 85 ? 21.806 -4.504 4.385 0.50 20.37 103 TYR A O 1
ATOM 756 N N . LYS A 1 87 ? 22.445 -3.780 7.672 1.00 17.87 105 LYS A N 1
ATOM 757 C CA . LYS A 1 87 ? 23.561 -4.286 8.479 1.00 20.43 105 LYS A CA 1
ATOM 758 C C . LYS A 1 87 ? 24.498 -5.076 7.571 1.00 21.51 105 LYS A C 1
ATOM 759 O O . LYS A 1 87 ? 25.728 -5.003 7.685 1.00 21.47 105 LYS A O 1
ATOM 763 N N . ALA A 1 88 ? 23.898 -5.776 6.625 1.00 18.72 106 ALA A N 1
ATOM 764 C CA . ALA A 1 88 ? 24.651 -6.710 5.750 1.00 19.11 106 ALA A CA 1
ATOM 765 C C . ALA A 1 88 ? 25.374 -5.965 4.644 1.00 22.07 106 ALA A C 1
ATOM 766 O O . ALA A 1 88 ? 26.390 -6.431 4.103 1.00 21.32 106 ALA A O 1
ATOM 768 N N . ASN A 1 89 ? 24.825 -4.804 4.301 1.00 20.09 107 ASN A N 1
ATOM 769 C CA . ASN A 1 89 ? 25.198 -4.107 3.052 1.00 22.54 107 ASN A CA 1
ATOM 770 C C . ASN A 1 89 ? 25.735 -2.730 3.215 1.00 23.49 107 ASN A C 1
ATOM 771 O O . ASN A 1 89 ? 26.524 -2.263 2.409 1.00 25.04 107 ASN A O 1
ATOM 776 N N . TYR A 1 90 ? 25.253 -2.039 4.231 1.00 23.14 108 TYR A N 1
ATOM 777 C CA . TYR A 1 90 ? 25.652 -0.667 4.464 1.00 25.92 108 TYR A CA 1
ATOM 778 C C . TYR A 1 90 ? 26.053 -0.588 5.944 1.00 25.64 108 TYR A C 1
ATOM 779 O O . TYR A 1 90 ? 25.750 0.333 6.676 1.00 28.19 108 TYR A O 1
ATOM 788 N N . ASN A 1 91 ? 26.787 -1.606 6.374 1.00 27.96 109 ASN A N 1
ATOM 789 C CA . ASN A 1 91 ? 27.245 -1.665 7.768 1.00 29.70 109 ASN A CA 1
ATOM 790 C C . ASN A 1 91 ? 28.132 -0.503 8.184 1.00 30.94 109 ASN A C 1
ATOM 791 O O . ASN A 1 91 ? 28.927 0.036 7.399 1.00 31.92 109 ASN A O 1
ATOM 796 N N . GLY A 1 92 ? 27.982 -0.112 9.440 1.00 30.12 110 GLY A N 1
ATOM 797 C CA . GLY A 1 92 ? 28.774 0.992 10.000 1.00 31.68 110 GLY A CA 1
ATOM 798 C C . GLY A 1 92 ? 28.286 2.379 9.577 1.00 32.71 110 GLY A C 1
ATOM 799 O O . GLY A 1 92 ? 28.783 3.398 10.063 1.00 35.71 110 GLY A O 1
ATOM 800 N N . HIS A 1 93 ? 27.339 2.404 8.646 1.00 30.34 111 HIS A N 1
ATOM 801 C CA . HIS A 1 93 ? 26.698 3.671 8.201 1.00 29.45 111 HIS A CA 1
ATOM 802 C C . HIS A 1 93 ? 25.483 3.953 9.054 1.00 26.03 111 HIS A C 1
ATOM 803 O O . HIS A 1 93 ? 24.832 3.044 9.501 1.00 27.62 111 HIS A O 1
ATOM 810 N N . LYS A 1 94 ? 25.227 5.230 9.290 1.00 24.08 112 LYS A N 1
ATOM 811 C CA . LYS A 1 94 ? 24.056 5.649 10.079 1.00 22.32 112 LYS A CA 1
ATOM 812 C C . LYS A 1 94 ? 22.928 5.986 9.160 1.00 18.43 112 LYS A C 1
ATOM 813 O O . LYS A 1 94 ? 23.130 6.756 8.243 1.00 17.65 112 LYS A O 1
ATOM 819 N N . THR A 1 95 ? 21.727 5.482 9.441 1.00 16.92 113 THR A N 1
ATOM 820 C CA . THR A 1 95 ? 20.522 6.034 8.807 1.00 15.48 113 THR A CA 1
ATOM 821 C C . THR A 1 95 ? 20.062 7.253 9.586 1.00 15.63 113 THR A C 1
ATOM 822 O O . THR A 1 95 ? 19.661 7.154 10.733 1.00 17.66 113 THR A O 1
ATOM 826 N N . VAL A 1 96 ? 20.076 8.381 8.917 1.00 14.18 114 VAL A N 1
ATOM 827 C CA . VAL A 1 96 ? 19.782 9.673 9.584 1.00 12.38 114 VAL A CA 1
ATOM 828 C C . VAL A 1 96 ? 18.398 10.192 9.248 1.00 12.94 114 VAL A C 1
ATOM 829 O O . VAL A 1 96 ? 17.884 11.113 9.920 1.00 15.04 114 VAL A O 1
ATOM 833 N N A LYS A 1 97 ? 17.768 9.564 8.253 0.50 13.74 115 LYS A N 1
ATOM 834 N N B LYS A 1 97 ? 17.778 9.586 8.234 0.50 13.83 115 LYS A N 1
ATOM 835 C CA A LYS A 1 97 ? 16.432 9.954 7.793 0.50 13.61 115 LYS A CA 1
ATOM 836 C CA B LYS A 1 97 ? 16.433 9.971 7.791 0.50 13.53 115 LYS A CA 1
ATOM 837 C C A LYS A 1 97 ? 15.724 8.742 7.211 0.50 15.96 115 LYS A C 1
ATOM 838 C C B LYS A 1 97 ? 15.725 8.753 7.213 0.50 15.94 115 LYS A C 1
ATOM 839 O O A LYS A 1 97 ? 16.312 7.938 6.505 0.50 13.82 115 LYS A O 1
ATOM 840 O O B LYS A 1 97 ? 16.315 7.960 6.502 0.50 13.67 115 LYS A O 1
ATOM 851 N N . ILE A 1 98 ? 14.457 8.603 7.564 1.00 14.69 116 ILE A N 1
ATOM 852 C CA . ILE A 1 98 ? 13.618 7.566 6.960 1.00 13.34 116 ILE A CA 1
ATOM 853 C C . ILE A 1 98 ? 12.300 8.183 6.553 1.00 15.35 116 ILE A C 1
ATOM 854 O O . ILE A 1 98 ? 11.718 9.009 7.252 1.00 15.68 116 ILE A O 1
ATOM 859 N N A GLU A 1 99 ? 11.872 7.806 5.355 0.50 14.02 117 GLU A N 1
ATOM 860 N N B GLU A 1 99 ? 11.870 7.768 5.376 0.50 14.34 117 GLU A N 1
ATOM 861 C CA A GLU A 1 99 ? 10.558 8.179 4.821 0.50 13.99 117 GLU A CA 1
ATOM 862 C CA B GLU A 1 99 ? 10.581 8.139 4.818 0.50 14.94 117 GLU A CA 1
ATOM 863 C C A GLU A 1 99 ? 9.819 6.948 4.340 0.50 14.88 117 GLU A C 1
ATOM 864 C C B GLU A 1 99 ? 9.845 6.857 4.501 0.50 15.35 117 GLU A C 1
ATOM 865 O O A GLU A 1 99 ? 10.383 6.079 3.686 0.50 14.14 117 GLU A O 1
ATOM 866 O O B GLU A 1 99 ? 10.456 5.826 4.201 0.50 14.51 117 GLU A O 1
ATOM 877 N N . ARG A 1 100 ? 8.534 6.929 4.629 1.00 13.49 118 ARG A N 1
ATOM 878 C CA . ARG A 1 100 ? 7.659 5.826 4.219 1.00 14.68 118 ARG A CA 1
ATOM 879 C C . ARG A 1 100 ? 6.463 6.385 3.464 1.00 17.94 118 ARG A C 1
ATOM 880 O O . ARG A 1 100 ? 5.933 7.477 3.757 1.00 16.40 118 ARG A O 1
ATOM 888 N N . ASN A 1 101 ? 6.106 5.648 2.437 1.00 14.50 119 ASN A N 1
ATOM 889 C CA . ASN A 1 101 ? 4.959 6.001 1.659 1.00 17.85 119 ASN A CA 1
ATOM 890 C C . ASN A 1 101 ? 4.299 4.741 1.109 1.00 16.84 119 ASN A C 1
ATOM 891 O O . ASN A 1 101 ? 4.659 3.622 1.426 1.00 17.05 119 ASN A O 1
ATOM 896 N N . ARG A 1 102 ? 3.284 4.921 0.273 1.00 18.56 120 ARG A N 1
ATOM 897 C CA . ARG A 1 102 ? 2.524 3.769 -0.185 1.00 19.95 120 ARG A CA 1
ATOM 898 C C . ARG A 1 102 ? 3.360 2.789 -1.017 1.00 20.00 120 ARG A C 1
ATOM 899 O O . ARG A 1 102 ? 2.956 1.642 -1.263 1.00 23.37 120 ARG A O 1
ATOM 907 N N . LYS A 1 103 ? 4.487 3.269 -1.509 1.00 18.29 121 LYS A N 1
ATOM 908 C CA . LYS A 1 103 ? 5.373 2.460 -2.362 1.00 19.87 121 LYS A CA 1
ATOM 909 C C . LYS A 1 103 ? 6.534 1.830 -1.599 1.00 20.41 121 LYS A C 1
ATOM 910 O O . LYS A 1 103 ? 7.222 0.968 -2.116 1.00 20.05 121 LYS A O 1
ATOM 916 N N . GLY A 1 104 ? 6.731 2.248 -0.361 1.00 15.71 122 GLY A N 1
ATOM 917 C CA . GLY A 1 104 ? 7.795 1.665 0.452 1.00 16.83 122 GLY A CA 1
ATOM 918 C C . GLY A 1 104 ? 8.510 2.612 1.359 1.00 16.11 122 GLY A C 1
ATOM 919 O O . GLY A 1 104 ? 7.922 3.553 1.896 1.00 15.49 122 GLY A O 1
ATOM 920 N N . TYR A 1 105 ? 9.820 2.369 1.471 1.00 13.68 123 TYR A N 1
ATOM 921 C CA . TYR A 1 105 ? 10.708 3.069 2.414 1.00 13.89 123 TYR A CA 1
ATOM 922 C C . TYR A 1 105 ? 11.951 3.635 1.719 1.00 16.22 123 TYR A C 1
ATOM 923 O O . TYR A 1 105 ? 12.480 3.077 0.744 1.00 15.84 123 TYR A O 1
ATOM 932 N N . GLU A 1 106 ? 12.370 4.786 2.207 1.00 12.98 124 GLU A N 1
ATOM 933 C CA . GLU A 1 106 ? 13.605 5.380 1.714 1.00 13.43 124 GLU A CA 1
ATOM 934 C C . GLU A 1 106 ? 14.432 5.762 2.913 1.00 13.01 124 GLU A C 1
ATOM 935 O O . GLU A 1 106 ? 13.975 6.544 3.792 1.00 14.13 124 GLU A O 1
ATOM 941 N N . LEU A 1 107 ? 15.583 5.123 3.028 1.00 12.08 125 LEU A N 1
ATOM 942 C CA . LEU A 1 107 ? 16.512 5.427 4.101 1.00 13.02 125 LEU A CA 1
ATOM 943 C C . LEU A 1 107 ? 17.688 6.219 3.601 1.00 14.95 125 LEU A C 1
ATOM 944 O O . LEU A 1 107 ? 18.356 5.830 2.677 1.00 14.73 125 LEU A O 1
ATOM 949 N N . THR A 1 108 ? 17.941 7.355 4.250 1.00 14.34 126 THR A N 1
ATOM 950 C CA . THR A 1 108 ? 19.029 8.232 3.849 1.00 15.70 126 THR A CA 1
ATOM 951 C C . THR A 1 108 ? 20.172 8.144 4.834 1.00 17.62 126 THR A C 1
ATOM 952 O O . THR A 1 108 ? 20.012 8.259 6.058 1.00 15.87 126 THR A O 1
ATOM 956 N N . LEU A 1 109 ? 21.348 7.883 4.290 1.00 17.22 127 LEU A N 1
ATOM 957 C CA . LEU A 1 109 ? 22.539 7.726 5.122 1.00 15.30 127 LEU A CA 1
ATOM 958 C C . LEU A 1 109 ? 23.198 9.085 5.358 1.00 13.24 127 LEU A C 1
ATOM 959 O O . LEU A 1 109 ? 22.891 10.090 4.695 1.00 16.53 127 LEU A O 1
ATOM 964 N N . GLU A 1 110 ? 24.141 9.047 6.273 1.00 18.04 128 GLU A N 1
ATOM 965 C CA . GLU A 1 110 ? 24.856 10.254 6.688 1.00 20.20 128 GLU A CA 1
ATOM 966 C C . GLU A 1 110 ? 25.550 10.903 5.495 1.00 22.80 128 GLU A C 1
ATOM 967 O O . GLU A 1 110 ? 25.720 12.122 5.449 1.00 23.36 128 GLU A O 1
ATOM 973 N N . ASN A 1 111 ? 25.986 10.063 4.557 1.00 21.91 129 ASN A N 1
ATOM 974 C CA . ASN A 1 111 ? 26.682 10.524 3.337 1.00 22.20 129 ASN A CA 1
ATOM 975 C C . ASN A 1 111 ? 25.746 10.959 2.211 1.00 23.59 129 ASN A C 1
ATO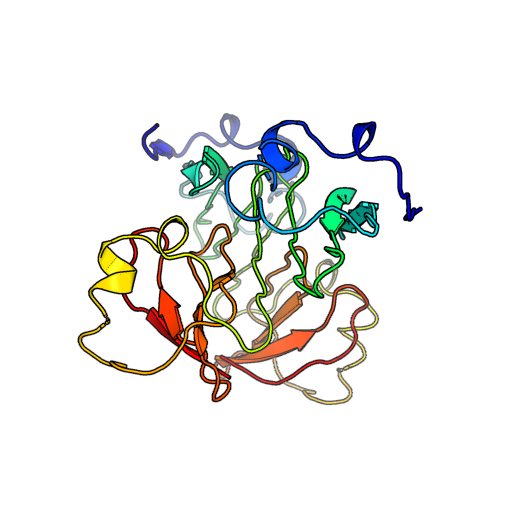M 976 O O . ASN A 1 111 ? 26.165 11.354 1.123 1.00 24.04 129 ASN A O 1
ATOM 981 N N . GLY A 1 112 ? 24.459 10.899 2.496 1.00 21.03 130 GLY A N 1
ATOM 982 C CA . GLY A 1 112 ? 23.453 11.333 1.569 1.00 16.98 130 GLY A CA 1
ATOM 983 C C . GLY A 1 112 ? 22.928 10.291 0.595 1.00 17.97 130 GLY A C 1
ATOM 984 O O . GLY A 1 112 ? 22.059 10.560 -0.226 1.00 19.28 130 GLY A O 1
ATOM 985 N N . LEU A 1 113 ? 23.540 9.127 0.637 1.00 17.83 131 LEU A N 1
ATOM 986 C CA . LEU A 1 113 ? 23.032 7.993 -0.144 1.00 16.75 131 LEU A CA 1
ATOM 987 C C . LEU A 1 113 ? 21.607 7.718 0.311 1.00 17.69 131 LEU A C 1
ATOM 988 O O . LEU A 1 113 ? 21.359 7.709 1.518 1.00 18.59 131 LEU A O 1
ATOM 993 N N . GLU A 1 114 ? 20.700 7.473 -0.641 1.00 12.39 132 GLU A N 1
ATOM 994 C CA . GLU A 1 114 ? 19.337 7.039 -0.309 1.00 14.09 132 GLU A CA 1
ATOM 995 C C . GLU A 1 114 ? 19.147 5.613 -0.741 1.00 14.70 132 GLU A C 1
ATOM 996 O O . GLU A 1 114 ? 19.492 5.248 -1.841 1.00 15.11 132 GLU A O 1
ATOM 1002 N N . VAL A 1 115 ? 18.733 4.795 0.206 1.00 12.69 133 VAL A N 1
ATOM 1003 C CA . VAL A 1 115 ? 18.508 3.381 -0.050 1.00 13.21 133 VAL A CA 1
ATOM 1004 C C . VAL A 1 115 ? 17.013 3.118 -0.048 1.00 11.28 133 VAL A C 1
ATOM 1005 O O . VAL A 1 115 ? 16.326 3.341 0.958 1.00 11.10 133 VAL A O 1
ATOM 1009 N N . ASP A 1 116 ? 16.517 2.654 -1.199 1.00 13.37 134 ASP A N 1
ATOM 1010 C CA . ASP A 1 116 ? 15.074 2.450 -1.431 1.00 11.83 134 ASP A CA 1
ATOM 1011 C C . ASP A 1 116 ? 14.645 1.003 -1.354 1.00 13.21 134 ASP A C 1
ATOM 1012 O O . ASP A 1 116 ? 15.276 0.114 -1.938 1.00 12.73 134 ASP A O 1
ATOM 1017 N N . PHE A 1 117 ? 13.555 0.802 -0.628 1.00 12.16 135 PHE A N 1
ATOM 1018 C CA . PHE A 1 117 ? 12.915 -0.514 -0.399 1.00 14.24 135 PHE A CA 1
ATOM 1019 C C . PHE A 1 117 ? 11.418 -0.487 -0.731 1.00 13.81 135 PHE A C 1
ATOM 1020 O O . PHE A 1 117 ? 10.754 0.544 -0.666 1.00 13.33 135 PHE A O 1
ATOM 1028 N N . ASP A 1 118 ? 10.891 -1.652 -1.101 1.00 13.98 136 ASP A N 1
ATOM 1029 C CA . ASP A 1 118 ? 9.443 -1.766 -1.274 1.00 13.26 136 ASP A CA 1
ATOM 1030 C C . ASP A 1 118 ? 8.741 -1.883 0.073 1.00 15.36 136 ASP A C 1
ATOM 1031 O O . ASP A 1 118 ? 9.383 -1.847 1.121 1.00 16.13 136 ASP A O 1
ATOM 1036 N N A GLN A 1 119 ? 7.429 -2.047 0.034 0.50 16.75 137 GLN A N 1
ATOM 1037 N N B GLN A 1 119 ? 7.426 -2.054 0.005 0.50 17.02 137 GLN A N 1
ATOM 1038 C CA A GLN A 1 119 ? 6.631 -2.020 1.263 0.50 17.55 137 GLN A CA 1
ATOM 1039 C CA B GLN A 1 119 ? 6.557 -2.067 1.187 0.50 18.11 137 GLN A CA 1
ATOM 1040 C C A GLN A 1 119 ? 6.911 -3.241 2.120 0.50 17.86 137 GLN A C 1
ATOM 1041 C C B GLN A 1 119 ? 6.889 -3.242 2.093 0.50 18.17 137 GLN A C 1
ATOM 1042 O O A GLN A 1 119 ? 6.545 -3.282 3.306 0.50 18.91 137 GLN A O 1
ATOM 1043 O O B GLN A 1 119 ? 6.537 -3.251 3.282 0.50 19.27 137 GLN A O 1
ATOM 1054 N N . PHE A 1 120 ? 7.555 -4.233 1.509 1.00 16.44 138 PHE A N 1
ATOM 1055 C CA . PHE A 1 120 ? 7.872 -5.498 2.199 1.00 18.09 138 PHE A CA 1
ATOM 1056 C C . PHE A 1 120 ? 9.276 -5.527 2.730 1.00 17.56 138 PHE A C 1
ATOM 1057 O O . PHE A 1 120 ? 9.721 -6.499 3.386 1.00 19.86 138 PHE A O 1
ATOM 1065 N N . GLY A 1 121 ? 9.997 -4.445 2.464 1.00 15.91 139 GLY A N 1
ATOM 1066 C CA . GLY A 1 121 ? 11.381 -4.351 2.885 1.00 17.83 139 GLY A CA 1
ATOM 1067 C C . GLY A 1 121 ? 12.376 -4.984 1.925 1.00 15.74 139 GLY A C 1
ATOM 1068 O O . GLY A 1 121 ? 13.545 -5.238 2.255 1.00 19.18 139 GLY A O 1
ATOM 1069 N N . GLY A 1 122 ? 11.889 -5.238 0.727 1.00 13.22 140 GLY A N 1
ATOM 1070 C CA . GLY A 1 122 ? 12.746 -5.654 -0.357 1.00 15.05 140 GLY A CA 1
ATOM 1071 C C . GLY A 1 122 ? 13.536 -4.528 -0.977 1.00 14.71 140 GLY A C 1
ATOM 1072 O O . GLY A 1 122 ? 12.998 -3.481 -1.287 1.00 14.14 140 GLY A O 1
ATOM 1073 N N . PHE A 1 123 ? 14.834 -4.740 -1.130 1.00 14.73 141 PHE A N 1
ATOM 1074 C CA . PHE A 1 123 ? 15.716 -3.705 -1.765 1.00 13.36 141 PHE A CA 1
ATOM 1075 C C . PHE A 1 123 ? 15.269 -3.404 -3.190 1.00 13.47 141 PHE A C 1
ATOM 1076 O O . PHE A 1 123 ? 14.981 -4.355 -3.992 1.00 14.44 141 PHE A O 1
ATOM 1084 N N . LEU A 1 124 ? 15.221 -2.117 -3.533 1.00 13.77 142 LEU A N 1
ATOM 1085 C CA . LEU A 1 124 ? 14.941 -1.712 -4.882 1.00 13.42 142 LEU A CA 1
ATOM 1086 C C . LEU A 1 124 ? 16.137 -1.098 -5.569 1.00 13.27 142 LEU A C 1
ATOM 1087 O O . LEU A 1 124 ? 16.545 -1.530 -6.609 1.00 14.37 142 LEU A O 1
ATOM 1092 N N A LYS A 1 125 ? 16.679 -0.044 -4.973 0.50 11.69 143 LYS A N 1
ATOM 1093 N N B LYS A 1 125 ? 16.670 -0.042 -4.969 0.50 11.88 143 LYS A N 1
ATOM 1094 C CA A LYS A 1 125 ? 17.786 0.705 -5.634 0.50 11.92 143 LYS A CA 1
ATOM 1095 C CA B LYS A 1 125 ? 17.783 0.699 -5.619 0.50 12.39 143 LYS A CA 1
ATOM 1096 C C A LYS A 1 125 ? 18.393 1.741 -4.714 0.50 11.09 143 LYS A C 1
ATOM 1097 C C B LYS A 1 125 ? 18.397 1.737 -4.705 0.50 11.31 143 LYS A C 1
ATOM 1098 O O A LYS A 1 125 ? 17.815 2.118 -3.705 0.50 13.21 143 LYS A O 1
ATOM 1099 O O B LYS A 1 125 ? 17.820 2.125 -3.701 0.50 13.34 143 LYS A O 1
ATOM 1110 N N . LEU A 1 126 ? 19.581 2.177 -5.100 1.00 11.94 144 LEU A N 1
ATOM 1111 C CA . LEU A 1 126 ? 20.195 3.345 -4.521 1.00 10.14 144 LEU A CA 1
ATOM 1112 C C . LEU A 1 126 ? 19.693 4.537 -5.306 1.00 13.53 144 LEU A C 1
ATOM 1113 O O . LEU A 1 126 ? 19.576 4.505 -6.511 1.00 13.27 144 LEU A O 1
ATOM 1118 N N A SER A 1 127 ? 19.431 5.611 -4.586 0.50 14.83 145 SER A N 1
ATOM 1119 N N B SER A 1 127 ? 19.439 5.606 -4.572 0.50 13.99 145 SER A N 1
ATOM 1120 C CA A SER A 1 127 ? 19.080 6.883 -5.218 0.50 17.81 145 SER A CA 1
ATOM 1121 C CA B SER A 1 127 ? 18.942 6.856 -5.146 0.50 16.30 145 SER A CA 1
ATOM 1122 C C A SER A 1 127 ? 19.573 8.067 -4.401 0.50 16.72 145 SER A C 1
ATOM 1123 C C B SER A 1 127 ? 19.541 8.050 -4.400 0.50 16.12 145 SER A C 1
ATOM 1124 O O A SER A 1 127 ? 20.549 7.966 -3.651 0.50 17.14 145 SER A O 1
ATOM 1125 O O B SER A 1 127 ? 20.549 7.938 -3.696 0.50 16.66 145 SER A O 1
ATOM 1130 N N . ASP A 1 128 ? 18.870 9.184 -4.559 1.00 19.98 146 ASP A N 1
ATOM 1131 C CA . ASP A 1 128 ? 19.209 10.365 -3.804 1.00 23.05 146 ASP A CA 1
ATOM 1132 C C . ASP A 1 128 ? 18.064 11.364 -3.695 1.00 24.86 146 ASP A C 1
ATOM 1133 O O . ASP A 1 128 ? 18.273 12.382 -3.018 1.00 28.81 146 ASP A O 1
ATOM 1139 N N . GLY B 1 3 ? -6.433 -7.863 3.118 1.00 38.82 21 GLY B N 1
ATOM 1140 C CA . GLY B 1 3 ? -6.937 -8.801 2.031 1.00 38.67 21 GLY B CA 1
ATOM 1141 C C . GLY B 1 3 ? -7.356 -8.145 0.697 1.00 37.43 21 GLY B C 1
ATOM 1142 O O . GLY B 1 3 ? -8.461 -7.584 0.545 1.00 40.60 21 GLY B O 1
ATOM 1143 N N . ASP B 1 4 ? -6.470 -8.242 -0.282 1.00 34.41 22 ASP B N 1
ATOM 1144 C CA . ASP B 1 4 ? -6.659 -7.537 -1.550 1.00 31.55 22 ASP B CA 1
ATOM 1145 C C . ASP B 1 4 ? -7.594 -8.348 -2.413 1.00 30.91 22 ASP B C 1
ATOM 1146 O O . ASP B 1 4 ? -7.585 -9.577 -2.348 1.00 31.27 22 ASP B O 1
ATOM 1151 N N . VAL B 1 5 ? -8.396 -7.666 -3.219 1.00 23.33 23 VAL B N 1
ATOM 1152 C CA . VAL B 1 5 ? -9.338 -8.355 -4.098 1.00 20.45 23 VAL B CA 1
ATOM 1153 C C . VAL B 1 5 ? -9.237 -7.818 -5.514 1.00 19.43 23 VAL B C 1
ATOM 1154 O O . VAL B 1 5 ? -8.875 -6.671 -5.714 1.00 17.70 23 VAL B O 1
ATOM 1158 N N . VAL B 1 6 ? -9.539 -8.690 -6.470 1.00 15.55 24 VAL B N 1
ATOM 1159 C CA . VAL B 1 6 ? -9.730 -8.259 -7.859 1.00 11.90 24 VAL B CA 1
ATOM 1160 C C . VAL B 1 6 ? -11.182 -8.482 -8.218 1.00 14.24 24 VAL B C 1
ATOM 1161 O O . VAL B 1 6 ? -11.778 -9.513 -7.916 1.00 15.59 24 VAL B O 1
ATOM 1165 N N . THR B 1 7 ? -11.735 -7.485 -8.869 1.00 13.79 25 THR B N 1
ATOM 1166 C CA . THR B 1 7 ? -13.119 -7.505 -9.302 1.00 13.86 25 THR B CA 1
ATOM 1167 C C . THR B 1 7 ? -13.258 -6.935 -10.702 1.00 15.28 25 THR B C 1
ATOM 1168 O O . THR B 1 7 ? -12.428 -6.150 -11.174 1.00 13.20 25 THR B O 1
ATOM 1172 N N . ARG B 1 8 ? -14.296 -7.408 -11.386 1.00 13.86 26 ARG B N 1
ATOM 1173 C CA . ARG B 1 8 ? -14.721 -6.837 -12.668 1.00 14.02 26 ARG B CA 1
ATOM 1174 C C . ARG B 1 8 ? -15.959 -5.929 -12.529 1.00 16.75 26 ARG B C 1
ATOM 1175 O O . ARG B 1 8 ? -16.484 -5.426 -13.511 1.00 16.53 26 ARG B O 1
ATOM 1183 N N . ASP B 1 9 ? -16.390 -5.735 -11.297 1.00 16.75 27 ASP B N 1
ATOM 1184 C CA . ASP B 1 9 ? -17.576 -4.894 -10.991 1.00 15.71 27 ASP B CA 1
ATOM 1185 C C . ASP B 1 9 ? -17.212 -3.441 -10.838 1.00 14.00 27 ASP B C 1
ATOM 1186 O O . ASP B 1 9 ? -16.698 -3.046 -9.783 1.00 16.38 27 ASP B O 1
ATOM 1191 N N . VAL B 1 10 ? -17.543 -2.633 -11.851 1.00 16.24 28 VAL B N 1
ATOM 1192 C CA . VAL B 1 10 ? -17.130 -1.221 -11.835 1.00 15.24 28 VAL B CA 1
ATOM 1193 C C . VAL B 1 10 ? -17.875 -0.438 -10.711 1.00 14.76 28 VAL B C 1
ATOM 1194 O O . VAL B 1 10 ? -17.409 0.613 -10.315 1.00 14.93 28 VAL B O 1
ATOM 1198 N N . ASN B 1 11 ? -18.969 -1.000 -10.229 1.00 15.99 29 ASN B N 1
ATOM 1199 C CA . ASN B 1 11 ? -19.712 -0.370 -9.113 1.00 16.31 29 ASN B CA 1
ATOM 1200 C C . ASN B 1 11 ? -18.883 -0.343 -7.834 1.00 17.10 29 ASN B C 1
ATOM 1201 O O . ASN B 1 11 ? -19.191 0.371 -6.849 1.00 15.65 29 ASN B O 1
ATOM 1206 N N . LYS B 1 12 ? -17.823 -1.137 -7.834 1.00 15.92 30 LYS B N 1
ATOM 1207 C CA . LYS B 1 12 ? -16.898 -1.183 -6.696 1.00 16.30 30 LYS B CA 1
ATOM 1208 C C . LYS B 1 12 ? -15.751 -0.178 -6.752 1.00 14.88 30 LYS B C 1
ATOM 1209 O O . LYS B 1 12 ? -14.949 -0.089 -5.849 1.00 15.97 30 LYS B O 1
ATOM 1215 N N . LEU B 1 13 ? -15.717 0.566 -7.843 1.00 13.11 31 LEU B N 1
ATOM 1216 C CA . LEU B 1 13 ? -14.752 1.645 -8.059 1.00 14.49 31 LEU B CA 1
ATOM 1217 C C . LEU B 1 13 ? -15.430 2.955 -7.642 1.00 14.02 31 LEU B C 1
ATOM 1218 O O . LEU B 1 13 ? -16.586 3.179 -7.953 1.00 16.68 31 LEU B O 1
ATOM 1223 N N . PRO B 1 14 ? -14.728 3.826 -6.914 1.00 13.15 32 PRO B N 1
ATOM 1224 C CA . PRO B 1 14 ? -15.389 5.086 -6.599 1.00 13.52 32 PRO B CA 1
ATOM 1225 C C . PRO B 1 14 ? -15.843 5.811 -7.849 1.00 12.27 32 PRO B C 1
ATOM 1226 O O . PRO B 1 14 ? -15.230 5.725 -8.912 1.00 12.17 32 PRO B O 1
ATOM 1230 N N . VAL B 1 15 ? -16.902 6.568 -7.674 1.00 14.52 33 VAL B N 1
ATOM 1231 C CA . VAL B 1 15 ? -17.539 7.290 -8.773 1.00 13.40 33 VAL B CA 1
ATOM 1232 C C . VAL B 1 15 ? -16.587 8.293 -9.423 1.00 11.81 33 VAL B C 1
ATOM 1233 O O . VAL B 1 15 ? -16.567 8.504 -10.665 1.00 16.52 33 VAL B O 1
ATOM 1237 N N . ALA B 1 16 ? -15.750 8.940 -8.621 1.00 12.79 34 ALA B N 1
ATOM 1238 C CA . ALA B 1 16 ? -14.781 9.889 -9.196 1.00 13.83 34 ALA B CA 1
ATOM 1239 C C . ALA B 1 16 ? -13.873 9.206 -10.238 1.00 16.57 34 ALA B C 1
ATOM 1240 O O . ALA B 1 16 ? -13.520 9.791 -11.254 1.00 15.81 34 ALA B O 1
ATOM 1242 N N . ALA B 1 17 ? -13.525 7.957 -9.962 1.00 14.10 35 ALA B N 1
ATOM 1243 C CA . ALA B 1 17 ? -12.675 7.165 -10.866 1.00 13.46 35 ALA B CA 1
ATOM 1244 C C . ALA B 1 17 ? -13.493 6.721 -12.084 1.00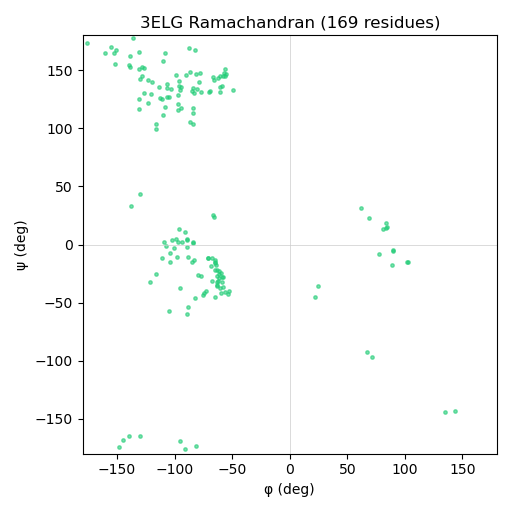 13.43 35 ALA B C 1
ATOM 1245 O O . ALA B 1 17 ? -13.028 6.744 -13.203 1.00 13.63 35 ALA B O 1
ATOM 1247 N N . ARG B 1 18 ? -14.724 6.306 -11.860 1.00 14.13 36 ARG B N 1
ATOM 1248 C CA . ARG B 1 18 ? -15.611 5.890 -12.968 1.00 14.17 36 ARG B CA 1
ATOM 1249 C C . ARG B 1 18 ? -15.816 7.055 -13.941 1.00 14.41 36 ARG B C 1
ATOM 1250 O O . ARG B 1 18 ? -15.745 6.920 -15.162 1.00 14.72 36 ARG B O 1
ATOM 1258 N N . GLU B 1 19 ? -15.993 8.227 -13.369 1.00 15.82 37 GLU B N 1
ATOM 1259 C CA . GLU B 1 19 ? -16.208 9.445 -14.183 1.00 15.23 37 GLU B CA 1
ATOM 1260 C C . GLU B 1 19 ? -14.968 9.800 -15.002 1.00 16.26 37 GLU B C 1
ATOM 1261 O O . GLU B 1 19 ? -15.066 10.180 -16.176 1.00 17.31 37 GLU B O 1
ATOM 1275 N N . ILE B 1 21 ? -12.591 7.850 -15.947 1.00 13.67 39 ILE B N 1
ATOM 1276 C CA . ILE B 1 21 ? -12.378 6.833 -17.015 1.00 14.96 39 ILE B CA 1
ATOM 1277 C C . ILE B 1 21 ? -13.358 7.078 -18.163 1.00 17.90 39 ILE B C 1
ATOM 1278 O O . ILE B 1 21 ? -12.999 6.945 -19.351 1.00 18.53 39 ILE B O 1
ATOM 1283 N N . GLY B 1 22 ? -14.604 7.324 -17.793 1.00 15.40 40 GLY B N 1
ATOM 1284 C CA . GLY B 1 22 ? -15.675 7.564 -18.755 1.00 17.18 40 GLY B CA 1
ATOM 1285 C C . GLY B 1 22 ? -15.412 8.785 -19.599 1.00 18.15 40 GLY B C 1
ATOM 1286 O O . GLY B 1 22 ? -15.819 8.863 -20.757 1.00 21.08 40 GLY B O 1
ATOM 1287 N N . LYS B 1 23 ? -14.689 9.743 -19.050 1.00 17.48 41 LYS B N 1
ATOM 1288 C CA . LYS B 1 23 ? -14.560 11.030 -19.715 1.00 19.09 41 LYS B CA 1
ATOM 1289 C C . LYS B 1 23 ? -13.301 11.096 -20.544 1.00 18.19 41 LYS B C 1
ATOM 1290 O O . LYS B 1 23 ? -13.287 11.708 -21.667 1.00 19.56 41 LYS B O 1
ATOM 1296 N N . HIS B 1 24 ? -12.232 10.498 -20.019 1.00 16.68 42 HIS B N 1
ATOM 1297 C CA . HIS B 1 24 ? -10.912 10.679 -20.607 1.00 16.99 42 HIS B CA 1
ATOM 1298 C C . HIS B 1 24 ? -10.348 9.460 -21.265 1.00 20.76 42 HIS B C 1
ATOM 1299 O O . HIS B 1 24 ? -9.334 9.593 -21.973 1.00 21.40 42 HIS B O 1
ATOM 1306 N N . PHE B 1 25 ? -10.986 8.303 -21.030 1.00 16.64 43 PHE B N 1
ATOM 1307 C CA . PHE B 1 25 ? -10.536 7.010 -21.604 1.00 17.72 43 PHE B CA 1
ATOM 1308 C C . PHE B 1 25 ? -11.734 6.368 -22.180 1.00 18.67 43 PHE B C 1
ATOM 1309 O O . PHE B 1 25 ? -11.975 5.168 -22.165 1.00 18.01 43 PHE B O 1
ATOM 1317 N N A SER B 1 26 ? -12.497 7.275 -22.768 0.50 22.52 44 SER B N 1
ATOM 1318 N N B SER B 1 26 ? -12.518 7.244 -22.773 0.50 23.33 44 SER B N 1
ATOM 1319 C CA A SER B 1 26 ? -13.775 7.011 -23.404 0.50 20.79 44 SER B CA 1
ATOM 1320 C CA B SER B 1 26 ? -13.810 6.868 -23.281 0.50 22.07 44 SER B CA 1
ATOM 1321 C C A SER B 1 26 ? -13.775 5.880 -24.435 0.50 20.76 44 SER B C 1
ATOM 1322 C C B SER B 1 26 ? -13.780 5.834 -24.415 0.50 21.75 44 SER B C 1
ATOM 1323 O O A SER B 1 26 ? -14.776 5.206 -24.658 0.50 20.57 44 SER B O 1
ATOM 1324 O O B SER B 1 26 ? -14.777 5.176 -24.695 0.50 21.43 44 SER B O 1
ATOM 1329 N N . GLN B 1 27 ? -12.624 5.677 -25.029 1.00 20.95 45 GLN B N 1
ATOM 1330 C CA . GLN B 1 27 ? -12.510 4.742 -26.168 1.00 21.31 45 GLN B CA 1
ATOM 1331 C C . GLN B 1 27 ? -12.425 3.287 -25.722 1.00 21.54 45 GLN B C 1
ATOM 1332 O O . GLN B 1 27 ? -12.530 2.360 -26.528 1.00 20.76 45 GLN B O 1
ATOM 1338 N N . THR B 1 28 ? -12.205 3.104 -24.419 1.00 16.70 46 THR B N 1
ATOM 1339 C CA . THR B 1 28 ? -12.052 1.760 -23.890 1.00 18.31 46 THR B CA 1
ATOM 1340 C C . THR B 1 28 ? -12.966 1.558 -22.665 1.00 21.80 46 THR B C 1
ATOM 1341 O O . THR B 1 28 ? -13.895 2.323 -22.401 1.00 22.35 46 THR B O 1
ATOM 1345 N N . LYS B 1 29 ? -12.700 0.509 -21.924 1.00 22.68 47 LYS B N 1
ATOM 1346 C CA . LYS B 1 29 ? -13.508 0.218 -20.756 1.00 22.23 47 LYS B CA 1
ATOM 1347 C C . LYS B 1 29 ? -12.641 -0.511 -19.744 1.00 21.19 47 LYS B C 1
ATOM 1348 O O . LYS B 1 29 ? -11.576 -0.989 -20.065 1.00 17.37 47 LYS B O 1
ATOM 1352 N N . VAL B 1 30 ? -13.167 -0.606 -18.548 1.00 20.45 48 VAL B N 1
ATOM 1353 C CA . VAL B 1 30 ? -12.458 -1.331 -17.457 1.00 17.23 48 VAL B CA 1
ATOM 1354 C C . VAL B 1 30 ? -12.446 -2.816 -17.781 1.00 16.43 48 VAL B C 1
ATOM 1355 O O . VAL B 1 30 ? -13.507 -3.433 -18.096 1.00 20.46 48 VAL B O 1
ATOM 1359 N N . ALA B 1 31 ? -11.256 -3.411 -17.648 1.00 17.43 49 ALA B N 1
ATOM 1360 C CA . ALA B 1 31 ? -11.030 -4.858 -17.714 1.00 17.15 49 ALA B CA 1
ATOM 1361 C C . ALA B 1 31 ? -11.196 -5.501 -16.305 1.00 17.25 49 ALA B C 1
ATOM 1362 O O . ALA B 1 31 ? -11.906 -6.465 -16.075 1.00 19.80 49 ALA B O 1
ATOM 1364 N N . TYR B 1 32 ? -10.453 -4.942 -15.380 1.00 13.60 50 TYR B N 1
ATOM 1365 C CA . TYR B 1 32 ? -10.531 -5.347 -13.960 1.00 13.61 50 TYR B CA 1
ATOM 1366 C C . TYR B 1 32 ? -9.942 -4.252 -13.048 1.00 11.70 50 TYR B C 1
ATOM 1367 O O . TYR B 1 32 ? -9.268 -3.312 -13.467 1.00 14.23 50 TYR B O 1
ATOM 1376 N N . ILE B 1 33 ? -10.285 -4.427 -11.780 1.00 11.36 51 ILE B N 1
ATOM 1377 C CA . ILE B 1 33 ? -9.894 -3.521 -10.702 1.00 12.15 51 ILE B CA 1
ATOM 1378 C C . ILE B 1 33 ? -9.312 -4.326 -9.558 1.00 11.34 51 ILE B C 1
ATOM 1379 O O . ILE B 1 33 ? -9.957 -5.231 -9.002 1.00 12.66 51 ILE B O 1
ATOM 1384 N N A LYS B 1 34 ? -8.076 -4.022 -9.203 0.50 12.33 52 LYS B N 1
ATOM 1385 N N B LYS B 1 34 ? -8.095 -3.954 -9.176 0.50 12.88 52 LYS B N 1
ATOM 1386 C CA A LYS B 1 34 ? -7.530 -4.578 -7.973 0.50 12.46 52 LYS B CA 1
ATOM 1387 C CA B LYS B 1 34 ? -7.398 -4.529 -8.013 0.50 13.66 52 LYS B CA 1
ATOM 1388 C C A LYS B 1 34 ? -7.674 -3.540 -6.886 0.50 14.38 52 LYS B C 1
ATOM 1389 C C B LYS B 1 34 ? -7.498 -3.561 -6.824 0.50 15.55 52 LYS B C 1
ATOM 1390 O O A LYS B 1 34 ? -7.366 -2.381 -7.073 0.50 14.11 52 LYS B O 1
ATOM 1391 O O B LYS B 1 34 ? -6.931 -2.468 -6.864 0.50 14.67 52 LYS B O 1
ATOM 1402 N N . ILE B 1 35 ? -8.173 -3.999 -5.765 1.00 14.66 53 ILE B N 1
ATOM 1403 C CA . ILE B 1 35 ? -8.396 -3.168 -4.589 1.00 15.36 53 ILE B CA 1
ATOM 1404 C C . ILE B 1 35 ? -7.454 -3.644 -3.514 1.00 16.61 53 ILE B C 1
ATOM 1405 O O . ILE B 1 35 ? -7.491 -4.784 -3.130 1.00 17.58 53 ILE B O 1
ATOM 1410 N N . GLU B 1 36 ? -6.566 -2.754 -3.080 1.00 16.85 54 GLU B N 1
ATOM 1411 C CA . GLU B 1 36 ? -5.488 -3.187 -2.206 1.00 17.07 54 GLU B CA 1
ATOM 1412 C C . GLU B 1 36 ? -5.273 -2.138 -1.132 1.00 15.10 54 GLU B C 1
ATOM 1413 O O . GLU B 1 36 ? -5.610 -0.970 -1.283 1.00 18.06 54 GLU B O 1
ATOM 1419 N N . LYS B 1 37 ? -4.747 -2.627 -0.024 1.00 17.39 55 LYS B N 1
ATOM 1420 C CA . LYS B 1 37 ? -4.436 -1.764 1.103 1.00 17.08 55 LYS B CA 1
ATOM 1421 C C . LYS B 1 37 ? -2.924 -1.585 1.206 1.00 19.31 55 LYS B C 1
ATOM 1422 O O . LYS B 1 37 ? -2.156 -2.529 1.048 1.00 19.04 55 LYS B O 1
ATOM 1427 N N . ASP B 1 38 ? -2.515 -0.346 1.473 1.00 18.71 56 ASP B N 1
ATOM 1428 C CA . ASP B 1 38 ? -1.089 0.018 1.625 1.00 19.12 56 ASP B CA 1
ATOM 1429 C C . ASP B 1 38 ? -0.666 -0.114 3.089 1.00 14.95 56 ASP B C 1
ATOM 1430 O O . ASP B 1 38 ? -1.450 -0.607 3.928 1.00 18.02 56 ASP B O 1
ATOM 1435 N N . LEU B 1 39 ? 0.580 0.268 3.368 1.00 19.68 57 LEU B N 1
ATOM 1436 C CA . LEU B 1 39 ? 1.201 -0.001 4.664 1.00 19.84 57 LEU B CA 1
ATOM 1437 C C . LEU B 1 39 ? 0.564 0.880 5.711 1.00 22.21 57 LEU B C 1
ATOM 1438 O O . LEU B 1 39 ? 0.742 0.686 6.893 1.00 23.33 57 LEU B O 1
ATOM 1443 N N . PHE B 1 40 ? -0.215 1.853 5.246 1.00 19.13 58 PHE B N 1
ATOM 1444 C CA . PHE B 1 40 ? -0.998 2.694 6.149 1.00 17.06 58 PHE B CA 1
ATOM 1445 C C . PHE B 1 40 ? -2.412 2.135 6.323 1.00 18.31 58 PHE B C 1
ATOM 1446 O O . PHE B 1 40 ? -3.218 2.727 6.993 1.00 18.74 58 PHE B O 1
ATOM 1454 N N . GLN B 1 41 ? -2.700 0.994 5.698 1.00 17.62 59 GLN B N 1
ATOM 1455 C CA . GLN B 1 41 ? -4.054 0.413 5.681 1.00 20.47 59 GLN B CA 1
ATOM 1456 C C . GLN B 1 41 ? -5.059 1.233 4.868 1.00 18.71 59 GLN B C 1
ATOM 1457 O O . GLN B 1 41 ? -6.289 1.131 5.036 1.00 21.56 59 GLN B O 1
ATOM 1463 N N . THR B 1 42 ? -4.525 2.024 3.956 1.00 16.07 60 THR B N 1
ATOM 1464 C CA . THR B 1 42 ? -5.339 2.908 3.073 1.00 16.22 60 THR B CA 1
ATOM 1465 C C . THR B 1 42 ? -5.604 2.171 1.757 1.00 17.09 60 THR B C 1
ATOM 1466 O O . THR B 1 42 ? -4.728 1.547 1.220 1.00 16.04 60 THR B O 1
ATOM 1470 N N . THR B 1 43 ? -6.849 2.229 1.294 1.00 16.78 61 THR B N 1
ATOM 1471 C CA . THR B 1 43 ? -7.266 1.577 0.048 1.00 14.75 61 THR B CA 1
ATOM 1472 C C . THR B 1 43 ? -6.864 2.374 -1.183 1.00 13.14 61 THR B C 1
ATOM 1473 O O . THR B 1 43 ? -6.901 3.602 -1.208 1.00 16.76 61 THR B O 1
ATOM 1477 N N . SER B 1 44 ? -6.430 1.654 -2.199 1.00 14.65 62 SER B N 1
ATOM 1478 C CA . SER B 1 44 ? -6.213 2.230 -3.529 1.00 13.86 62 SER B CA 1
ATOM 1479 C C . SER B 1 44 ? -6.747 1.198 -4.515 1.00 13.64 62 SER B C 1
ATOM 1480 O O . SER B 1 44 ? -7.046 0.037 -4.159 1.00 13.11 62 SER B O 1
ATOM 1483 N N . TYR B 1 45 ? -6.967 1.699 -5.705 1.00 14.03 63 TYR B N 1
ATOM 1484 C CA . TYR B 1 45 ? -7.537 0.956 -6.822 1.00 13.20 63 TYR B CA 1
ATOM 1485 C C . TYR B 1 45 ? -6.600 1.000 -8.003 1.00 16.14 63 TYR B C 1
ATOM 1486 O O . TYR B 1 45 ? -6.251 2.078 -8.487 1.00 17.09 63 TYR B O 1
ATOM 1495 N N . ASP B 1 46 ? -6.190 -0.182 -8.463 1.00 13.73 64 ASP B N 1
ATOM 1496 C CA . ASP B 1 46 ? -5.320 -0.335 -9.635 1.00 14.41 64 ASP B CA 1
ATOM 1497 C C . ASP B 1 46 ? -6.177 -0.933 -10.726 1.00 16.00 64 ASP B C 1
ATOM 1498 O O . ASP B 1 46 ? -6.679 -2.056 -10.604 1.00 16.49 64 ASP B O 1
ATOM 1503 N N . VAL B 1 47 ? -6.425 -0.103 -11.734 1.00 13.19 65 VAL B N 1
ATOM 1504 C CA . VAL B 1 47 ? -7.380 -0.426 -12.795 1.00 12.82 65 VAL B CA 1
ATOM 1505 C C . VAL B 1 47 ? -6.678 -0.736 -14.104 1.00 13.92 65 VAL B C 1
ATOM 1506 O O . VAL B 1 47 ? -5.819 -0.012 -14.520 1.00 15.30 65 VAL B O 1
ATOM 1510 N N A LYS B 1 48 ? -7.035 -1.872 -14.708 0.50 12.17 66 LYS B N 1
ATOM 1511 N N B LYS B 1 48 ? -7.060 -1.851 -14.729 0.50 12.92 66 LYS B N 1
ATOM 1512 C CA A LYS B 1 48 ? -6.588 -2.200 -16.034 0.50 12.96 66 LYS B CA 1
ATOM 1513 C CA B LYS B 1 48 ? -6.562 -2.205 -16.038 0.50 14.65 66 LYS B CA 1
ATOM 1514 C C A LYS B 1 48 ? -7.743 -1.921 -16.974 0.50 12.76 66 LYS B C 1
ATOM 1515 C C B LYS B 1 48 ? -7.684 -2.055 -17.062 0.50 14.29 66 LYS B C 1
ATOM 1516 O O A LYS B 1 48 ? -8.863 -2.316 -16.698 0.50 10.97 66 LYS B O 1
ATOM 1517 O O B LYS B 1 48 ? -8.718 -2.703 -16.957 0.50 15.18 66 LYS B O 1
ATOM 1528 N N . LEU B 1 49 ? -7.446 -1.185 -18.051 1.00 14.36 67 LEU B N 1
ATOM 1529 C CA . LEU B 1 49 ? -8.389 -0.962 -19.128 1.00 14.30 67 LEU B CA 1
ATOM 1530 C C . LEU B 1 49 ? -8.178 -1.962 -20.224 1.00 15.29 67 LEU B C 1
ATOM 1531 O O . LEU B 1 49 ? -7.104 -2.544 -20.364 1.00 14.36 67 LEU B O 1
ATOM 1536 N N . ALA B 1 50 ? -9.245 -2.233 -20.971 1.00 17.26 68 ALA B N 1
ATOM 1537 C CA . ALA B 1 50 ? -9.222 -3.296 -21.972 1.00 17.36 68 ALA B CA 1
ATOM 1538 C C . ALA B 1 50 ? -8.153 -3.084 -23.044 1.00 15.90 68 ALA B C 1
ATOM 1539 O O . ALA B 1 50 ? -7.667 -4.041 -23.666 1.00 18.98 68 ALA B O 1
ATOM 1541 N N . ASP B 1 51 ? -7.777 -1.817 -23.239 1.00 16.51 69 ASP B N 1
ATOM 1542 C CA . ASP B 1 51 ? -6.730 -1.451 -24.218 1.00 17.47 69 ASP B CA 1
ATOM 1543 C C . ASP B 1 51 ? -5.297 -1.441 -23.667 1.00 18.91 69 ASP B C 1
ATOM 1544 O O . ASP B 1 51 ? -4.328 -1.123 -24.398 1.00 20.64 69 ASP B O 1
ATOM 1549 N N . GLY B 1 52 ? -5.162 -1.856 -22.412 1.00 16.34 70 GLY B N 1
ATOM 1550 C CA . GLY B 1 52 ? -3.862 -2.050 -21.812 1.00 17.48 70 GLY B CA 1
ATOM 1551 C C . GLY B 1 52 ? -3.454 -0.943 -20.874 1.00 15.82 70 GLY B C 1
ATOM 1552 O O . GLY B 1 52 ? -2.524 -1.090 -20.101 1.00 15.60 70 GLY B O 1
ATOM 1553 N N . ILE B 1 53 ? -4.152 0.175 -20.947 1.00 15.41 71 ILE B N 1
ATOM 1554 C CA . ILE B 1 53 ? -3.813 1.319 -20.079 1.00 13.81 71 ILE B CA 1
ATOM 1555 C C . ILE B 1 53 ? -4.011 0.909 -18.605 1.00 14.71 71 ILE B C 1
ATOM 1556 O O . ILE B 1 53 ? -4.920 0.153 -18.273 1.00 15.75 71 ILE B O 1
ATOM 1561 N N . GLU B 1 54 ? -3.136 1.404 -17.742 1.00 15.66 72 GLU B N 1
ATOM 1562 C CA . GLU B 1 54 ? -3.191 1.113 -16.306 1.00 13.52 72 GLU B CA 1
ATOM 1563 C C . GLU B 1 54 ? -3.349 2.434 -15.556 1.00 15.95 72 GLU B C 1
ATOM 1564 O O . GLU B 1 54 ? -2.589 3.369 -15.766 1.00 17.74 72 GLU B O 1
ATOM 1570 N N . LEU B 1 55 ? -4.325 2.465 -14.669 1.00 14.98 73 LEU B N 1
ATOM 1571 C CA . LEU B 1 55 ? -4.620 3.669 -13.843 1.00 14.72 73 LEU B CA 1
ATOM 1572 C C . LEU B 1 55 ? -4.635 3.298 -12.393 1.00 17.85 73 LEU B C 1
ATOM 1573 O O . LEU B 1 55 ? -5.089 2.238 -12.030 1.00 19.71 73 LEU B O 1
ATOM 1578 N N A GLU B 1 56 ? -4.053 4.138 -11.531 0.50 14.56 74 GLU B N 1
ATOM 1579 N N B GLU B 1 56 ? -4.149 4.209 -11.563 0.50 15.78 74 GLU B N 1
ATOM 1580 C CA A GLU B 1 56 ? -4.151 3.942 -10.062 0.50 14.16 74 GLU B CA 1
ATOM 1581 C CA B GLU B 1 56 ? -4.196 4.008 -10.130 0.50 16.47 74 GLU B CA 1
ATOM 1582 C C A GLU B 1 56 ? -4.851 5.142 -9.433 0.50 15.88 74 GLU B C 1
ATOM 1583 C C B GLU B 1 56 ? -4.942 5.164 -9.509 0.50 17.02 74 GLU B C 1
ATOM 1584 O O A GLU B 1 56 ? -4.539 6.294 -9.752 0.50 13.96 74 GLU B O 1
ATOM 1585 O O B GLU B 1 56 ? -4.745 6.315 -9.901 0.50 15.77 74 GLU B O 1
ATOM 1596 N N . PHE B 1 57 ? -5.808 4.837 -8.563 1.00 13.91 75 PHE B N 1
ATOM 1597 C CA . PHE B 1 57 ? -6.596 5.836 -7.854 1.00 14.40 75 PHE B CA 1
ATOM 1598 C C . PHE B 1 57 ? -6.466 5.647 -6.338 1.00 14.17 75 PHE B C 1
ATOM 1599 O O . PHE B 1 57 ? -6.290 4.531 -5.831 1.00 13.97 75 PHE B O 1
ATOM 1607 N N . ASN B 1 58 ? -6.617 6.773 -5.638 1.00 14.31 76 ASN B N 1
ATOM 1608 C CA . ASN B 1 58 ? -6.681 6.746 -4.169 1.00 15.17 76 ASN B CA 1
ATOM 1609 C C . ASN B 1 58 ? -8.035 6.298 -3.661 1.00 16.17 76 ASN B C 1
ATOM 1610 O O . ASN B 1 58 ? -8.896 5.890 -4.423 1.00 16.04 76 ASN B O 1
ATOM 1615 N N A SER B 1 59 ? -8.193 6.375 -2.350 0.50 16.82 77 SER B N 1
ATOM 1616 N N B SER B 1 59 ? -8.192 6.378 -2.352 0.50 17.10 77 SER B N 1
ATOM 1617 C CA A SER B 1 59 ? -9.359 5.809 -1.655 0.50 17.97 77 SER B CA 1
ATOM 1618 C CA B SER B 1 59 ? -9.357 5.823 -1.658 0.50 18.59 77 SER B CA 1
ATOM 1619 C C A SER B 1 59 ? -10.643 6.551 -2.030 0.50 18.07 77 SER B C 1
ATOM 1620 C C B SER B 1 59 ? -10.638 6.525 -2.094 0.50 18.09 77 SER B C 1
ATOM 1621 O O A SER B 1 59 ? -11.747 6.066 -1.797 0.50 18.40 77 SER B O 1
ATOM 1622 O O B SER B 1 59 ? -11.731 5.980 -2.002 0.50 18.40 77 SER B O 1
ATOM 1627 N N . LYS B 1 60 ? -10.467 7.742 -2.570 1.00 16.73 78 LYS B N 1
ATOM 1628 C CA . LYS B 1 60 ? -11.593 8.600 -2.987 1.00 16.96 78 LYS B CA 1
ATOM 1629 C C . LYS B 1 60 ? -11.825 8.562 -4.485 1.00 18.23 78 LYS B C 1
ATOM 1630 O O . LYS B 1 60 ? -12.764 9.191 -4.994 1.00 17.97 78 LYS B O 1
ATOM 1636 N N . GLY B 1 61 ? -11.002 7.794 -5.177 1.00 16.49 79 GLY B N 1
ATOM 1637 C CA . GLY B 1 61 ? -11.101 7.715 -6.621 1.00 17.72 79 GLY B CA 1
ATOM 1638 C C . GLY B 1 61 ? -10.383 8.824 -7.395 1.00 18.45 79 GLY B C 1
ATOM 1639 O O . GLY B 1 61 ? -10.606 9.023 -8.561 1.00 17.00 79 GLY B O 1
ATOM 1640 N N . GLU B 1 62 ? -9.524 9.546 -6.697 1.00 15.88 80 GLU B N 1
ATOM 1641 C CA . GLU B 1 62 ? -8.647 10.564 -7.327 1.00 15.50 80 GLU B CA 1
ATOM 1642 C C . GLU B 1 62 ? -7.419 9.907 -7.911 1.00 16.19 80 GLU B C 1
ATOM 1643 O O . GLU B 1 62 ? -6.765 9.133 -7.243 1.00 13.71 80 GLU B O 1
ATOM 1649 N N . TRP B 1 63 ? -7.095 10.193 -9.158 1.00 16.35 81 TRP B N 1
ATOM 1650 C CA . TRP B 1 63 ? -5.978 9.493 -9.784 1.00 15.82 81 TRP B CA 1
ATOM 1651 C C . TRP B 1 63 ? -4.621 9.801 -9.163 1.00 15.55 81 TRP B C 1
ATOM 1652 O O . TRP B 1 63 ? -4.353 10.927 -8.739 1.00 14.63 81 TRP B O 1
ATOM 1663 N N . LEU B 1 64 ? -3.824 8.742 -9.086 1.00 15.94 82 LEU B N 1
ATOM 1664 C CA . LEU B 1 64 ? -2.434 8.768 -8.626 1.00 14.41 82 LEU B CA 1
ATOM 1665 C C . LEU B 1 64 ? -1.428 8.520 -9.721 1.00 15.65 82 LEU B C 1
ATOM 1666 O O . LEU B 1 64 ? -0.341 9.053 -9.717 1.00 17.22 82 LEU B O 1
ATOM 1671 N N A GLU B 1 65 ? -1.803 7.655 -10.651 0.50 14.67 83 GLU B N 1
ATOM 1672 N N B GLU B 1 65 ? -1.799 7.639 -10.644 0.50 15.35 83 GLU B N 1
ATOM 1673 C CA A GLU B 1 65 ? -0.911 7.304 -11.734 0.50 16.14 83 GLU B CA 1
ATOM 1674 C CA B GLU B 1 65 ? -0.914 7.240 -11.726 0.50 17.52 83 GLU B CA 1
ATOM 1675 C C A GLU B 1 65 ? -1.693 6.967 -12.971 0.50 16.55 83 GLU B C 1
ATOM 1676 C C B GLU B 1 65 ? -1.709 6.974 -12.973 0.50 17.14 83 GLU B C 1
ATOM 1677 O O A GLU B 1 65 ? -2.731 6.307 -12.925 0.50 17.77 83 GLU B O 1
ATOM 1678 O O B GLU B 1 65 ? -2.775 6.356 -12.939 0.50 17.98 83 GLU B O 1
ATOM 1689 N N . ILE B 1 66 ? -1.182 7.469 -14.083 1.00 16.46 84 ILE B N 1
ATOM 1690 C CA . ILE B 1 66 ? -1.745 7.186 -15.374 1.00 13.97 84 ILE B CA 1
ATOM 1691 C C . ILE B 1 66 ? -0.642 6.668 -16.280 1.00 18.24 84 ILE B C 1
ATOM 1692 O O . ILE B 1 66 ? 0.277 7.400 -16.614 1.00 18.30 84 ILE B O 1
ATOM 1697 N N . ASP B 1 67 ? -0.741 5.394 -16.653 1.00 16.44 85 ASP B N 1
ATOM 1698 C CA . ASP B 1 67 ? 0.274 4.747 -17.477 1.00 17.09 85 ASP B CA 1
ATOM 1699 C C . ASP B 1 67 ? -0.301 4.331 -18.798 1.00 17.04 85 ASP B C 1
ATOM 1700 O O . ASP B 1 67 ? -1.034 3.348 -18.885 1.00 18.56 85 ASP B O 1
ATOM 1705 N N . CYS B 1 68 ? 0.019 5.093 -19.846 1.00 16.26 86 CYS B N 1
ATOM 1706 C CA . CYS B 1 68 ? -0.517 4.824 -21.169 1.00 19.01 86 CYS B CA 1
ATOM 1707 C C . CYS B 1 68 ? 0.426 4.004 -22.018 1.00 17.62 86 CYS B C 1
ATOM 1708 O O . CYS B 1 68 ? 0.233 3.909 -23.221 1.00 19.33 86 CYS B O 1
ATOM 1711 N N . LYS B 1 69 ? 1.425 3.430 -21.359 1.00 18.63 87 LYS B N 1
ATOM 1712 C CA . LYS B 1 69 ? 2.304 2.414 -21.919 1.00 22.10 87 LYS B CA 1
ATOM 1713 C C . LYS B 1 69 ? 3.249 3.021 -22.950 1.00 22.33 87 LYS B C 1
ATOM 1714 O O . LYS B 1 69 ? 4.284 3.569 -22.603 1.00 22.16 87 LYS B O 1
ATOM 1720 N N . ASN B 1 70 ? 2.870 2.917 -24.206 1.00 23.16 88 ASN B N 1
ATOM 1721 C CA . ASN B 1 70 ? 3.713 3.453 -25.291 1.00 27.47 88 ASN B CA 1
ATOM 1722 C C . ASN B 1 70 ? 3.121 4.705 -25.909 1.00 27.05 88 ASN B C 1
ATOM 1723 O O . ASN B 1 70 ? 3.691 5.324 -26.814 1.00 30.45 88 ASN B O 1
ATOM 1728 N N . LYS B 1 71 ? 1.963 5.085 -25.414 1.00 23.94 89 LYS B N 1
ATOM 1729 C CA . LYS B 1 71 ? 1.266 6.247 -25.923 1.00 23.14 89 LYS B CA 1
ATOM 1730 C C . LYS B 1 71 ? 1.268 7.395 -24.905 1.00 21.10 89 LYS B C 1
ATOM 1731 O O . LYS B 1 71 ? 1.487 7.205 -23.703 1.00 19.82 89 LYS B O 1
ATOM 1734 N N . SER B 1 72 ? 1.075 8.592 -25.430 1.00 25.06 90 SER B N 1
ATOM 1735 C CA . SER B 1 72 ? 0.993 9.813 -24.612 1.00 22.90 90 SER B CA 1
ATOM 1736 C C . SER B 1 72 ? -0.207 9.830 -23.681 1.00 21.42 90 SER B C 1
ATOM 1737 O O . SER B 1 72 ? -1.329 9.477 -24.035 1.00 24.62 90 SER B O 1
ATOM 1740 N N A VAL B 1 73 ? 0.056 10.263 -22.464 0.50 21.04 91 VAL B N 1
ATOM 1741 N N B VAL B 1 73 ? 0.078 10.286 -22.471 0.50 20.20 91 VAL B N 1
ATOM 1742 C CA A VAL B 1 73 ? -1.011 10.510 -21.516 0.50 20.25 91 VAL B CA 1
ATOM 1743 C CA B VAL B 1 73 ? -0.937 10.641 -21.480 0.50 18.65 91 VAL B CA 1
ATOM 1744 C C A VAL B 1 73 ? -1.798 11.757 -21.979 0.50 20.20 91 VAL B C 1
ATOM 1745 C C B VAL B 1 73 ? -1.803 11.802 -22.025 0.50 19.12 91 VAL B C 1
ATOM 1746 O O A VAL B 1 73 ? -1.207 12.712 -22.498 0.50 18.45 91 VAL B O 1
ATOM 1747 O O B VAL B 1 73 ? -1.275 12.736 -22.640 0.50 16.20 91 VAL B O 1
ATOM 1754 N N . PRO B 1 74 ? -3.135 11.741 -21.837 1.00 19.34 92 PRO B N 1
ATOM 1755 C CA . PRO B 1 74 ? -3.912 12.917 -22.236 1.00 19.17 92 PRO B CA 1
ATOM 1756 C C . PRO B 1 74 ? -3.447 14.187 -21.568 1.00 19.63 92 PRO B C 1
ATOM 1757 O O . PRO B 1 74 ? -3.230 14.209 -20.372 1.00 21.30 92 PRO B O 1
ATOM 1761 N N . SER B 1 75 ? -3.375 15.265 -22.364 1.00 21.87 93 SER B N 1
ATOM 1762 C CA . SER B 1 75 ? -2.772 16.545 -21.926 1.00 21.25 93 SER B CA 1
ATOM 1763 C C . SER B 1 75 ? -3.480 17.155 -20.753 1.00 21.04 93 SER B C 1
ATOM 1764 O O . SER B 1 75 ? -2.884 17.881 -19.930 1.00 20.42 93 SER B O 1
ATOM 1767 N N . THR B 1 76 ? -4.762 16.806 -20.616 1.00 23.81 94 THR B N 1
ATOM 1768 C CA . THR B 1 76 ? -5.574 17.344 -19.544 1.00 22.27 94 THR B CA 1
ATOM 1769 C C . THR B 1 76 ? -4.983 17.037 -18.171 1.00 22.52 94 THR B C 1
ATOM 1770 O O . THR B 1 76 ? -5.153 17.804 -17.201 1.00 23.32 94 THR B O 1
ATOM 1774 N N . PHE B 1 77 ? -4.246 15.933 -18.093 1.00 20.82 95 PHE B N 1
ATOM 1775 C CA . PHE B 1 77 ? -3.674 15.496 -16.828 1.00 21.48 95 PHE B CA 1
ATOM 1776 C C . PHE B 1 77 ? -2.372 16.167 -16.461 1.00 18.40 95 PHE B C 1
ATOM 1777 O O . PHE B 1 77 ? -1.888 16.070 -15.331 1.00 21.08 95 PHE B O 1
ATOM 1785 N N . ILE B 1 78 ? -1.794 16.841 -17.441 1.00 17.44 96 ILE B N 1
ATOM 1786 C CA . ILE B 1 78 ? -0.500 17.520 -17.254 1.00 15.88 96 ILE B CA 1
ATOM 1787 C C . ILE B 1 78 ? -0.720 19.016 -16.946 1.00 16.32 96 ILE B C 1
ATOM 1788 O O . ILE B 1 78 ? -1.248 19.760 -17.777 1.00 17.80 96 ILE B O 1
ATOM 1793 N N . PRO B 1 79 ? -0.333 19.469 -15.763 1.00 18.66 97 PRO B N 1
ATOM 1794 C CA . PRO B 1 79 ? -0.469 20.882 -15.420 1.00 16.87 97 PRO B CA 1
ATOM 1795 C C . PRO B 1 79 ? 0.237 21.786 -16.421 1.00 16.38 97 PRO B C 1
ATOM 1796 O O . PRO B 1 79 ? 1.294 21.442 -16.943 1.00 18.22 97 PRO B O 1
ATOM 1800 N N . GLN B 1 80 ? -0.361 22.942 -16.641 1.00 19.14 98 GLN B N 1
ATOM 1801 C CA . GLN B 1 80 ? 0.121 23.860 -17.652 1.00 18.60 98 GLN B CA 1
ATOM 1802 C C . GLN B 1 80 ? 1.582 24.180 -17.477 1.00 17.31 98 GLN B C 1
ATOM 1803 O O . GLN B 1 80 ? 2.322 24.231 -18.458 1.00 19.09 98 GLN B O 1
ATOM 1806 N N . ALA B 1 81 ? 2.009 24.405 -16.250 1.00 17.36 99 ALA B N 1
ATOM 1807 C CA . ALA B 1 81 ? 3.410 24.802 -16.014 1.00 18.40 99 ALA B CA 1
ATOM 1808 C C . ALA B 1 81 ? 4.339 23.694 -16.449 1.00 18.63 99 ALA B C 1
ATOM 1809 O O . ALA B 1 81 ? 5.439 23.936 -16.973 1.00 18.80 99 ALA B O 1
ATOM 1811 N N . ILE B 1 82 ? 3.880 22.465 -16.228 1.00 16.33 100 ILE B N 1
ATOM 1812 C CA . ILE B 1 82 ? 4.693 21.303 -16.526 1.00 16.79 100 ILE B CA 1
ATOM 1813 C C . ILE B 1 82 ? 4.723 21.075 -18.048 1.00 17.82 100 ILE B C 1
ATOM 1814 O O . ILE B 1 82 ? 5.781 20.830 -18.623 1.00 17.69 100 ILE B O 1
ATOM 1819 N N . SER B 1 83 ? 3.581 21.199 -18.710 1.00 14.70 101 SER B N 1
ATOM 1820 C CA . SER B 1 83 ? 3.538 21.009 -20.188 1.00 18.09 101 SER B CA 1
ATOM 1821 C C . SER B 1 83 ? 4.396 22.050 -20.905 1.00 14.90 101 SER B C 1
ATOM 1822 O O . SER B 1 83 ? 5.058 21.740 -21.889 1.00 17.08 101 SER B O 1
ATOM 1825 N N . LYS B 1 84 ? 4.474 23.226 -20.308 1.00 16.39 102 LYS B N 1
ATOM 1826 C CA . LYS B 1 84 ? 5.295 24.333 -20.844 1.00 17.22 102 LYS B CA 1
ATOM 1827 C C . LYS B 1 84 ? 6.757 23.900 -20.791 1.00 18.39 102 LYS B C 1
ATOM 1828 O O . LYS B 1 84 ? 7.520 24.055 -21.740 1.00 18.61 102 LYS B O 1
ATOM 1832 N N . TYR B 1 85 ? 7.137 23.317 -19.665 1.00 18.34 103 TYR B N 1
ATOM 1833 C CA . TYR B 1 85 ? 8.504 22.861 -19.468 1.00 18.48 103 TYR B CA 1
ATOM 1834 C C . TYR B 1 85 ? 8.841 21.705 -20.395 1.00 16.88 103 TYR B C 1
ATOM 1835 O O . TYR B 1 85 ? 9.929 21.641 -20.977 1.00 16.50 103 TYR B O 1
ATOM 1852 N N . LYS B 1 87 ? 7.551 20.994 -23.212 1.00 20.11 105 LYS B N 1
ATOM 1853 C CA . LYS B 1 87 ? 7.576 21.425 -24.615 1.00 21.70 105 LYS B CA 1
ATOM 1854 C C . LYS B 1 87 ? 8.904 22.132 -24.884 1.00 18.40 105 LYS B C 1
ATOM 1855 O O . LYS B 1 87 ? 9.482 22.002 -25.975 1.00 22.19 105 LYS B O 1
ATOM 1859 N N . ALA B 1 88 ? 9.392 22.856 -23.878 1.00 19.96 106 ALA B N 1
ATOM 1860 C CA . ALA B 1 88 ? 10.603 23.713 -24.025 1.00 19.50 106 ALA B CA 1
ATOM 1861 C C . ALA B 1 88 ? 11.873 22.870 -24.005 1.00 20.07 106 ALA B C 1
ATOM 1862 O O . ALA B 1 88 ? 12.900 23.237 -24.589 1.00 18.50 106 ALA B O 1
ATOM 1864 N N . ASN B 1 89 ? 11.781 21.731 -23.330 1.00 19.53 107 ASN B N 1
ATOM 1865 C CA . ASN B 1 89 ? 12.966 20.923 -23.027 1.00 17.13 107 ASN B CA 1
ATOM 1866 C C . ASN B 1 89 ? 12.996 19.550 -23.665 1.00 17.87 107 ASN B C 1
ATOM 1867 O O . ASN B 1 89 ? 14.067 18.969 -23.870 1.00 19.38 107 ASN B O 1
ATOM 1872 N N . TYR B 1 90 ? 11.823 19.028 -23.957 1.00 15.14 108 TYR B N 1
ATOM 1873 C CA . TYR B 1 90 ? 11.680 17.641 -24.428 1.00 16.16 108 TYR B CA 1
ATOM 1874 C C . TYR B 1 90 ? 10.683 17.500 -25.562 1.00 17.58 108 TYR B C 1
ATOM 1875 O O . TYR B 1 90 ? 9.960 16.498 -25.666 1.00 19.36 108 TYR B O 1
ATOM 1884 N N . ASN B 1 91 ? 10.631 18.533 -26.387 1.00 18.51 109 ASN B N 1
ATOM 1885 C CA . ASN B 1 91 ? 9.730 18.561 -27.533 1.00 19.89 109 ASN B CA 1
ATOM 1886 C C . ASN B 1 91 ? 9.822 17.295 -28.359 1.00 19.87 109 ASN B C 1
ATOM 1887 O O . ASN B 1 91 ? 10.898 16.801 -28.697 1.00 21.90 109 ASN B O 1
ATOM 1892 N N . GLY B 1 92 ? 8.659 16.764 -28.681 1.00 19.05 110 GLY B N 1
ATOM 1893 C CA . GLY B 1 92 ? 8.583 15.573 -29.503 1.00 20.45 110 GLY B CA 1
ATOM 1894 C C . GLY B 1 92 ? 8.630 14.273 -28.740 1.00 20.45 110 GLY B C 1
ATOM 1895 O O . GLY B 1 92 ? 8.295 13.222 -29.280 1.00 21.39 110 GLY B O 1
ATOM 1896 N N . HIS B 1 93 ? 9.080 14.332 -27.498 1.00 18.62 111 HIS B N 1
ATOM 1897 C CA . HIS B 1 93 ? 9.044 13.143 -26.614 1.00 17.94 111 HIS B CA 1
ATOM 1898 C C . HIS B 1 93 ? 7.619 12.986 -26.126 1.00 19.59 111 HIS B C 1
ATOM 1899 O O . HIS B 1 93 ? 6.924 13.971 -25.914 1.00 23.23 111 HIS B O 1
ATOM 1906 N N . LYS B 1 94 ? 7.225 11.741 -25.923 1.00 18.97 112 LYS B N 1
ATOM 1907 C CA . LYS B 1 94 ? 5.907 11.390 -25.371 1.00 20.12 112 LYS B CA 1
ATOM 1908 C C . LYS B 1 94 ? 6.036 11.138 -23.879 1.00 17.74 112 LYS B C 1
ATOM 1909 O O . LYS B 1 94 ? 6.881 10.337 -23.437 1.00 19.43 112 LYS B O 1
ATOM 1913 N N . THR B 1 95 ? 5.186 11.807 -23.098 1.00 18.02 113 THR B N 1
ATOM 1914 C CA . THR B 1 95 ? 5.032 11.451 -21.683 1.00 17.09 113 THR B CA 1
ATOM 1915 C C . THR B 1 95 ? 4.036 10.311 -21.664 1.00 17.60 113 THR B C 1
ATOM 1916 O O . THR B 1 95 ? 2.873 10.490 -21.998 1.00 18.35 113 THR B O 1
ATOM 1920 N N . VAL B 1 96 ? 4.526 9.139 -21.282 1.00 17.05 114 VAL B N 1
ATOM 1921 C CA . VAL B 1 96 ? 3.745 7.910 -21.386 1.00 18.22 114 VAL B CA 1
ATOM 1922 C C . VAL B 1 96 ? 3.158 7.493 -20.057 1.00 16.98 114 VAL B C 1
ATOM 1923 O O . VAL B 1 96 ? 2.230 6.676 -19.993 1.00 18.90 114 VAL B O 1
ATOM 1927 N N A LYS B 1 97 ? 3.701 8.076 -19.004 0.50 18.42 115 LYS B N 1
ATOM 1928 N N B LYS B 1 97 ? 3.682 8.095 -19.006 0.50 18.69 115 LYS B N 1
ATOM 1929 C CA A LYS B 1 97 ? 3.194 7.873 -17.648 0.50 16.60 115 LYS B CA 1
ATOM 1930 C CA B LYS B 1 97 ? 3.197 7.863 -17.647 0.50 17.19 115 LYS B CA 1
ATOM 1931 C C A LYS B 1 97 ? 3.345 9.130 -16.830 0.50 16.50 115 LYS B C 1
ATOM 1932 C C B LYS B 1 97 ? 3.349 9.119 -16.822 0.50 16.72 115 LYS B C 1
ATOM 1933 O O A LYS B 1 97 ? 4.340 9.833 -16.935 0.50 16.04 115 LYS B O 1
ATOM 1934 O O B LYS B 1 97 ? 4.350 9.815 -16.920 0.50 16.13 115 LYS B O 1
ATOM 1945 N N . ILE B 1 98 ? 2.322 9.428 -16.038 1.00 15.66 116 ILE B N 1
ATOM 1946 C CA . ILE B 1 98 ? 2.401 10.503 -15.067 1.00 15.34 116 ILE B CA 1
ATOM 1947 C C . ILE B 1 98 ? 1.920 9.971 -13.719 1.00 16.01 116 ILE B C 1
ATOM 1948 O O . ILE B 1 98 ? 0.951 9.216 -13.669 1.00 16.81 116 ILE B O 1
ATOM 1953 N N . GLU B 1 99 ? 2.638 10.359 -12.682 1.00 17.18 117 GLU B N 1
ATOM 1954 C CA . GLU B 1 99 ? 2.305 10.077 -11.296 1.00 17.70 117 GLU B CA 1
ATOM 1955 C C . GLU B 1 99 ? 2.211 11.399 -10.528 1.00 19.10 117 GLU B C 1
ATOM 1956 O O . GLU B 1 99 ? 2.971 12.331 -10.756 1.00 18.40 117 GLU B O 1
ATOM 1962 N N . ARG B 1 100 ? 1.247 11.478 -9.631 1.00 18.99 118 ARG B N 1
ATOM 1963 C CA . ARG B 1 100 ? 1.216 12.586 -8.712 1.00 18.46 118 ARG B CA 1
ATOM 1964 C C . ARG B 1 100 ? 1.054 12.106 -7.291 1.00 20.27 118 ARG B C 1
ATOM 1965 O O . ARG B 1 100 ? 0.402 11.113 -6.990 1.00 20.74 118 ARG B O 1
ATOM 1973 N N . ASN B 1 101 ? 1.733 12.796 -6.420 1.00 18.82 119 ASN B N 1
ATOM 1974 C CA . ASN B 1 101 ? 1.607 12.513 -5.025 1.00 19.74 119 ASN B CA 1
ATOM 1975 C C . ASN B 1 101 ? 1.708 13.799 -4.268 1.00 17.90 119 ASN B C 1
ATOM 1976 O O . ASN B 1 101 ? 1.693 14.890 -4.844 1.00 19.15 119 ASN B O 1
ATOM 1981 N N . ARG B 1 102 ? 1.853 13.641 -2.969 1.00 20.03 120 ARG B N 1
ATOM 1982 C CA . ARG B 1 102 ? 1.902 14.807 -2.073 1.00 19.05 120 ARG B CA 1
ATOM 1983 C C . ARG B 1 102 ? 3.127 15.666 -2.324 1.00 20.12 120 ARG B C 1
ATOM 1984 O O . ARG B 1 102 ? 3.212 16.807 -1.883 1.00 21.55 120 ARG B O 1
ATOM 1992 N N . LYS B 1 103 ? 4.072 15.133 -3.067 1.00 20.90 121 LYS B N 1
ATOM 1993 C CA . LYS B 1 103 ? 5.337 15.847 -3.235 1.00 23.35 121 LYS B CA 1
ATOM 1994 C C . LYS B 1 103 ? 5.448 16.506 -4.590 1.00 23.23 121 LYS B C 1
ATOM 1995 O O . LYS B 1 103 ? 6.385 17.278 -4.863 1.00 22.14 121 LYS B O 1
ATOM 2001 N N . GLY B 1 104 ? 4.473 16.200 -5.427 1.00 22.20 122 GLY B N 1
ATOM 2002 C CA . GLY B 1 104 ? 4.499 16.713 -6.782 1.00 22.74 122 GLY B CA 1
ATOM 2003 C C . GLY B 1 104 ? 4.169 15.695 -7.839 1.00 19.39 122 GLY B C 1
ATOM 2004 O O . GLY B 1 104 ? 3.306 14.822 -7.671 1.00 19.46 122 GLY B O 1
ATOM 2005 N N . TYR B 1 105 ? 4.859 15.858 -8.952 1.00 17.08 123 TYR B N 1
ATOM 2006 C CA . TYR B 1 105 ? 4.558 15.105 -10.187 1.00 16.35 123 TYR B CA 1
ATOM 2007 C C . TYR B 1 105 ? 5.801 14.451 -10.721 1.00 17.49 123 TYR B C 1
ATOM 2008 O O . TYR B 1 105 ? 6.911 14.995 -10.647 1.00 20.26 123 TYR B O 1
ATOM 2017 N N A GLU B 1 106 ? 5.611 13.277 -11.300 0.50 15.90 124 GLU B N 1
ATOM 2018 N N B GLU B 1 106 ? 5.626 13.254 -11.256 0.50 15.65 124 GLU B N 1
ATOM 2019 C CA A GLU B 1 106 ? 6.693 12.584 -11.963 0.50 17.58 124 GLU B CA 1
ATOM 2020 C CA B GLU B 1 106 ? 6.706 12.608 -11.977 0.50 16.85 124 GLU B CA 1
ATOM 2021 C C A GLU B 1 106 ? 6.228 12.138 -13.336 0.50 16.97 124 GLU B C 1
ATOM 2022 C C B GLU B 1 106 ? 6.232 12.144 -13.337 0.50 16.67 124 GLU B C 1
ATOM 2023 O O A GLU B 1 106 ? 5.267 11.403 -13.459 0.50 16.05 124 GLU B O 1
ATOM 2024 O O B GLU B 1 106 ? 5.288 11.386 -13.451 0.50 15.90 124 GLU B O 1
ATOM 2035 N N . LEU B 1 107 ? 6.905 12.638 -14.368 1.00 15.14 125 LEU B N 1
ATOM 2036 C CA . LEU B 1 107 ? 6.559 12.304 -15.745 1.00 14.26 125 LEU B CA 1
ATOM 2037 C C . LEU B 1 107 ? 7.626 11.426 -16.314 1.00 15.93 125 LEU B C 1
ATOM 2038 O O . LEU B 1 107 ? 8.814 11.733 -16.215 1.00 16.97 125 LEU B O 1
ATOM 2043 N N . THR B 1 108 ? 7.214 10.341 -16.938 1.00 14.89 126 THR B N 1
ATOM 2044 C CA . THR B 1 108 ? 8.129 9.400 -17.530 1.00 17.47 126 THR B CA 1
ATOM 2045 C C . THR B 1 108 ? 7.957 9.443 -19.023 1.00 18.15 126 THR B C 1
ATOM 2046 O O . THR B 1 108 ? 6.861 9.317 -19.551 1.00 15.93 126 THR B O 1
ATOM 2050 N N . LEU B 1 109 ? 9.071 9.659 -19.692 1.00 20.01 127 LEU B N 1
ATOM 2051 C CA . LEU B 1 109 ? 9.084 9.662 -21.129 1.00 17.52 127 LEU B CA 1
ATOM 2052 C C . LEU B 1 109 ? 9.169 8.272 -21.716 1.00 17.61 127 LEU B C 1
ATOM 2053 O O . LEU B 1 109 ? 9.487 7.268 -21.059 1.00 17.43 127 LEU B O 1
ATOM 2058 N N . GLU B 1 110 ? 8.917 8.239 -23.006 1.00 18.51 128 GLU B N 1
ATOM 2059 C CA . GLU B 1 110 ? 8.950 6.968 -23.729 1.00 23.93 128 GLU B CA 1
ATOM 2060 C C . GLU B 1 110 ? 10.331 6.300 -23.620 1.00 24.11 128 GLU B C 1
ATOM 2061 O O . GLU B 1 110 ? 10.445 5.073 -23.618 1.00 24.23 128 GLU B O 1
ATOM 2067 N N . ASN B 1 111 ? 11.366 7.126 -23.449 1.00 23.24 129 ASN B N 1
ATOM 2068 C CA . ASN B 1 111 ? 12.769 6.666 -23.400 1.00 22.69 129 ASN B CA 1
ATOM 2069 C C . ASN B 1 111 ? 13.209 6.305 -21.963 1.00 23.67 129 ASN B C 1
ATOM 2070 O O . ASN B 1 111 ? 14.365 5.954 -21.706 1.00 26.71 129 ASN B O 1
ATOM 2075 N N . GLY B 1 112 ? 12.258 6.380 -21.036 1.00 19.07 130 GLY B N 1
ATOM 2076 C CA . GLY B 1 112 ? 12.469 6.001 -19.645 1.00 20.41 130 GLY B CA 1
ATOM 2077 C C . GLY B 1 112 ? 12.950 7.092 -18.723 1.00 21.25 130 GLY B C 1
ATOM 2078 O O . GLY B 1 112 ? 13.083 6.889 -17.508 1.00 22.63 130 GLY B O 1
ATOM 2079 N N . LEU B 1 113 ? 13.231 8.261 -19.293 1.00 19.98 131 LEU B N 1
ATOM 2080 C CA . LEU B 1 113 ? 13.636 9.394 -18.448 1.00 20.86 131 LEU B CA 1
ATOM 2081 C C . LEU B 1 113 ? 12.468 9.830 -17.583 1.00 19.89 131 LEU B C 1
ATOM 2082 O O . LEU B 1 113 ? 11.336 9.944 -18.054 1.00 22.71 131 LEU B O 1
ATOM 2087 N N A GLU B 1 114 ? 12.748 10.057 -16.303 0.50 19.23 132 GLU B N 1
ATOM 2088 N N B GLU B 1 114 ? 12.771 10.087 -16.319 0.50 19.84 132 GLU B N 1
ATOM 2089 C CA A GLU B 1 114 ? 11.768 10.612 -15.382 0.50 18.26 132 GLU B CA 1
ATOM 2090 C CA B GLU B 1 114 ? 11.801 10.611 -15.386 0.50 19.11 132 GLU B CA 1
ATOM 2091 C C A GLU B 1 114 ? 12.108 12.039 -15.058 0.50 19.18 132 GLU B C 1
ATOM 2092 C C B GLU B 1 114 ? 12.116 12.045 -15.058 0.50 19.67 132 GLU B C 1
ATOM 2093 O O A GLU B 1 114 ? 13.246 12.385 -14.752 0.50 17.92 132 GLU B O 1
ATOM 2094 O O B GLU B 1 114 ? 13.253 12.399 -14.750 0.50 18.33 132 GLU B O 1
ATOM 2105 N N . VAL B 1 115 ? 11.089 12.880 -15.183 1.00 17.91 133 VAL B N 1
ATOM 2106 C CA . VAL B 1 115 ? 11.215 14.280 -14.918 1.00 17.95 133 VAL B CA 1
ATOM 2107 C C . VAL B 1 115 ? 10.294 14.641 -13.770 1.00 18.40 133 VAL B C 1
ATOM 2108 O O . VAL B 1 115 ? 9.079 14.437 -13.832 1.00 16.18 133 VAL B O 1
ATOM 2112 N N . ASP B 1 116 ? 10.893 15.167 -12.707 1.00 17.29 134 ASP B N 1
ATOM 2113 C CA . ASP B 1 116 ? 10.191 15.448 -11.433 1.00 19.43 134 ASP B CA 1
ATOM 2114 C C . ASP B 1 116 ? 9.957 16.935 -11.204 1.00 18.41 134 ASP B C 1
ATOM 2115 O O . ASP B 1 116 ? 10.848 17.777 -11.421 1.00 18.93 134 ASP B O 1
ATOM 2120 N N . PHE B 1 117 ? 8.736 17.230 -10.786 1.00 19.23 135 PHE B N 1
ATOM 2121 C CA . PHE B 1 117 ? 8.238 18.592 -10.494 1.00 17.85 135 PHE B CA 1
ATOM 2122 C C . PHE B 1 117 ? 7.646 18.650 -9.094 1.00 19.06 135 PHE B C 1
ATOM 2123 O O . PHE B 1 117 ? 7.193 17.629 -8.549 1.00 19.35 135 PHE B O 1
ATOM 2131 N N . ASP B 1 118 ? 7.699 19.831 -8.500 1.00 19.55 136 ASP B N 1
ATOM 2132 C CA . ASP B 1 118 ? 6.996 20.044 -7.220 1.00 21.66 136 ASP B CA 1
ATOM 2133 C C . ASP B 1 118 ? 5.512 20.210 -7.450 1.00 23.53 136 ASP B C 1
ATOM 2134 O O . ASP B 1 118 ? 5.022 20.136 -8.579 1.00 24.13 136 ASP B O 1
ATOM 2139 N N A GLN B 1 119 ? 4.802 20.460 -6.358 0.50 22.40 137 GLN B N 1
ATOM 2140 N N B GLN B 1 119 ? 4.789 20.443 -6.366 0.50 22.30 137 GLN B N 1
ATOM 2141 C CA A GLN B 1 119 ? 3.345 20.531 -6.379 0.50 22.94 137 GLN B CA 1
ATOM 2142 C CA B GLN B 1 119 ? 3.336 20.499 -6.420 0.50 22.74 137 GLN B CA 1
ATOM 2143 C C A GLN B 1 119 ? 2.843 21.704 -7.199 0.50 22.36 137 GLN B C 1
ATOM 2144 C C B GLN B 1 119 ? 2.839 21.703 -7.209 0.50 22.27 137 GLN B C 1
ATOM 2145 O O A GLN B 1 119 ? 1.691 21.732 -7.617 0.5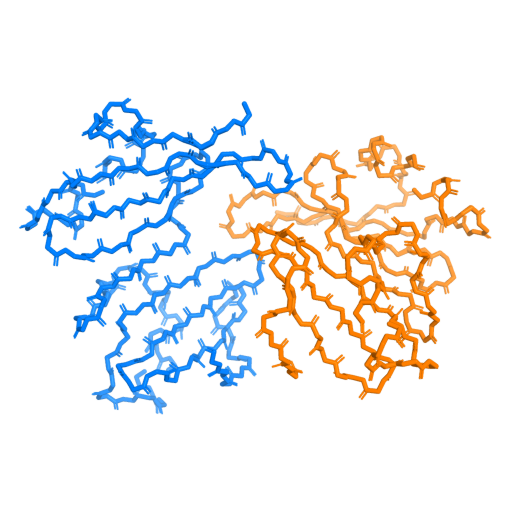0 22.82 137 GLN B O 1
ATOM 2146 O O B GLN B 1 119 ? 1.684 21.753 -7.614 0.50 22.75 137 GLN B O 1
ATOM 2157 N N . PHE B 1 120 ? 3.728 22.667 -7.429 1.00 21.12 138 PHE B N 1
ATOM 2158 C CA . PHE B 1 120 ? 3.376 23.900 -8.146 1.00 22.82 138 PHE B CA 1
ATOM 2159 C C . PHE B 1 120 ? 3.809 23.812 -9.591 1.00 22.96 138 PHE B C 1
ATOM 2160 O O . PHE B 1 120 ? 3.559 24.708 -10.382 1.00 26.45 138 PHE B O 1
ATOM 2168 N N . GLY B 1 121 ? 4.413 22.674 -9.919 1.00 21.19 139 GLY B N 1
ATOM 2169 C CA . GLY B 1 121 ? 4.840 22.401 -11.285 1.00 21.11 139 GLY B CA 1
ATOM 2170 C C . GLY B 1 121 ? 6.189 23.005 -11.623 1.00 21.20 139 GLY B C 1
ATOM 2171 O O . GLY B 1 121 ? 6.550 23.165 -12.789 1.00 23.27 139 GLY B O 1
ATOM 2172 N N . GLY B 1 122 ? 6.922 23.325 -10.571 1.00 18.52 140 GLY B N 1
ATOM 2173 C CA . GLY B 1 122 ? 8.316 23.733 -10.684 1.00 18.82 140 GLY B CA 1
ATOM 2174 C C . GLY B 1 122 ? 9.232 22.537 -10.822 1.00 18.13 140 GLY B C 1
ATOM 2175 O O . GLY B 1 122 ? 9.084 21.552 -10.125 1.00 19.72 140 GLY B O 1
ATOM 2176 N N . PHE B 1 123 ? 10.157 22.625 -11.778 1.00 20.05 141 PHE B N 1
ATOM 2177 C CA . PHE B 1 123 ? 11.133 21.556 -12.013 1.00 19.94 141 PHE B CA 1
ATOM 2178 C C . PHE B 1 123 ? 11.999 21.301 -10.787 1.00 21.50 141 PHE B C 1
ATOM 2179 O O . PHE B 1 123 ? 12.560 22.222 -10.195 1.00 22.29 141 PHE B O 1
ATOM 2187 N N . LEU B 1 124 ? 12.109 20.036 -10.418 1.00 20.87 142 LEU B N 1
ATOM 2188 C CA . LEU B 1 124 ? 12.980 19.648 -9.314 1.00 22.53 142 LEU B CA 1
ATOM 2189 C C . LEU B 1 124 ? 14.225 18.993 -9.837 1.00 24.46 142 LEU B C 1
ATOM 2190 O O . LEU B 1 124 ? 15.345 19.401 -9.538 1.00 27.58 142 LEU B O 1
ATOM 2195 N N . LYS B 1 125 ? 14.007 17.930 -10.589 1.00 22.74 143 LYS B N 1
ATOM 2196 C CA . LYS B 1 125 ? 15.100 17.126 -11.078 1.00 23.48 143 LYS B CA 1
ATOM 2197 C C . LYS B 1 125 ? 14.715 16.015 -11.996 1.00 21.83 143 LYS B C 1
ATOM 2198 O O . LYS B 1 125 ? 13.542 15.691 -12.178 1.00 20.18 143 LYS B O 1
ATOM 2204 N N . LEU B 1 126 ? 15.774 15.400 -12.511 1.00 23.07 144 LEU B N 1
ATOM 2205 C CA . LEU B 1 126 ? 15.657 14.193 -13.317 1.00 20.52 144 LEU B CA 1
ATOM 2206 C C . LEU B 1 126 ? 15.935 12.978 -12.461 1.00 22.74 144 LEU B C 1
ATOM 2207 O O . LEU B 1 126 ? 16.770 13.023 -11.539 1.00 24.20 144 LEU B O 1
ATOM 2212 N N . SER B 1 127 ? 15.232 11.898 -12.770 1.00 21.46 145 SER B N 1
ATOM 2213 C CA . SER B 1 127 ? 15.449 10.611 -12.115 1.00 25.24 145 SER B CA 1
ATOM 2214 C C . SER B 1 127 ? 15.464 9.475 -13.113 1.00 26.89 145 SER B C 1
ATOM 2215 O O . SER B 1 127 ? 15.262 9.669 -14.309 1.00 30.00 145 SER B O 1
ATOM 2218 N N . ASP B 1 128 ? 15.706 8.285 -12.586 1.00 31.11 146 ASP B N 1
ATOM 2219 C CA . ASP B 1 128 ? 15.706 7.045 -13.389 1.00 33.96 146 ASP B CA 1
ATOM 2220 C C . ASP B 1 128 ? 14.876 5.930 -12.732 1.00 37.82 146 ASP B C 1
ATOM 2221 O O . ASP B 1 128 ? 14.110 6.159 -11.788 1.00 38.78 146 ASP B O 1
#

Nearest PDB structures (foldseek):
  3elg-assembly2_B  TM=1.002E+00  e=1.939E-22  Phocaeicola vulgatus ATCC 8482
  4dsd-assembly2_B  TM=9.014E-01  e=1.157E-13  Bacteroides ovatus ATCC 8483
  3db7-assembly1_A  TM=9.217E-01  e=1.508E-12  Bacteroides thetaiotaomicron
  4poi-assembly1_A  TM=9.014E-01  e=1.939E-10  Bacteroides caccae ATCC 43185
  4poi-assembly2_B  TM=8.962E-01  e=3.031E-10  Bacteroides caccae ATCC 43185

Organism: Phocaeicola vulgatus (strain ATCC 8482 / DSM 1447 / JCM 5826 / CCUG 4940 / NBRC 14291 / NCTC 11154) (NCBI:txid435590)

Foldseek 3Di:
DDKDKDQDCVPAAPLLVVCVVQVVVWAWPMWIWDADPVRFTKIWTATPVGWIWIAGNNNHTFKTAQDQAARDCVVADPLQVVCCVPQPPWGFRMWGADQQGIWTATNVGWIWTDGNVNHGDDIDD/DKDKDPDCVPAAPLQVVCCVQVVVWAWPMWIWDADPVRFIKIWTAIPVGWIWIAGNNNHTFKTAQDQAADPCVPPDPLQVVCCVPDVPWGQRMWGQDQQFIWTATNVGKIWTAGNVNHGDDIDD

B-factor: mean 22.19, std 8.86, range [8.56, 62.67]